Protein AF-A0A8H3XQ88-F1 (afdb_monomer_lite)

Organism: NCBI:txid91492

Secondary structure (DSSP, 8-state):
---BPP-S-TTS-HHHHHHHHHHHHHHHB-SSPPPTT----SB-HHHHHHHHHHHHHHBPP-TT-SPPHHHHHHHHHHHHHHHHHHHHHHTT-TTHHHHHHHHS-HHHHHHHHHHHTT---HHHHHHHHHHHHTT-HHHHHHHHHHHHHHHHHHHHHHHS-HHHHHHHHHHHTTSSS--HHHHHHHHHHHHHTTSS-HHHHHHHHHHS-SHHHHHHHHHHTTTS-HHHHHTTTT---HHHHHHHHTTSHHHHHHHHHHHH-

Radius of gyration: 22.95 Å; chains: 1; bounding box: 56×29×70 Å

Sequence (261 aa):
MGNWKITTPESIPKDEVLKNITESLRRQVSSGVPRSGVPVDIVSYELQHRLKEAIRTGYEPNENGQPSEDDINAVYDLVSKYLAAYQWIQSQQENVHQWIGNNFPEDESRDVSGILSQRGPIDEAIATLLKNKRQTRTADFHRQQESEARQVFASLLNTTSEDNIKIFGNALSKMSYKARNNALQVLQNLQDKGTFDASLVLGFRKVLKSDYEVGLFDRYFGKVDITTFAAGAGKAKLDTKILEALADANNVRDLLYRSLH

Structure (mmCIF, N/CA/C/O backbone):
data_AF-A0A8H3XQ88-F1
#
_entry.id   AF-A0A8H3XQ88-F1
#
loop_
_atom_site.group_PDB
_atom_site.id
_atom_site.type_symbol
_atom_site.label_atom_id
_atom_site.label_alt_id
_atom_site.label_comp_id
_atom_site.label_asym_id
_atom_site.label_entity_id
_atom_site.label_seq_id
_atom_site.pdbx_PDB_ins_code
_atom_site.Cartn_x
_atom_site.Cartn_y
_atom_site.Cartn_z
_atom_site.occupancy
_atom_site.B_iso_or_equiv
_atom_site.auth_seq_id
_atom_site.auth_comp_id
_atom_site.auth_asym_id
_atom_site.auth_atom_id
_atom_site.pdbx_PDB_model_num
ATOM 1 N N . MET A 1 1 ? -10.062 -5.866 -14.177 1.00 46.00 1 MET A N 1
ATOM 2 C CA . MET A 1 1 ? -8.634 -5.543 -14.388 1.00 46.00 1 MET A CA 1
ATOM 3 C C . MET A 1 1 ? -8.517 -4.027 -14.354 1.00 46.00 1 MET A C 1
ATOM 5 O O . MET A 1 1 ? -9.463 -3.383 -14.788 1.00 46.00 1 MET A O 1
ATOM 9 N N . GLY A 1 2 ? -7.480 -3.463 -13.728 1.00 53.91 2 GLY A N 1
ATOM 10 C CA . GLY A 1 2 ? -7.278 -2.008 -13.711 1.00 53.91 2 GLY A CA 1
ATOM 11 C C . GLY A 1 2 ? -7.071 -1.480 -15.132 1.00 53.91 2 GLY A C 1
ATOM 12 O O . GLY A 1 2 ? -6.442 -2.158 -15.940 1.00 53.91 2 GLY A O 1
ATOM 13 N N . ASN A 1 3 ? -7.625 -0.311 -15.440 1.00 76.69 3 ASN A N 1
ATOM 14 C CA . ASN A 1 3 ? -7.511 0.289 -16.764 1.00 76.69 3 ASN A CA 1
ATOM 15 C C . ASN A 1 3 ? -6.218 1.117 -16.798 1.00 76.69 3 ASN A C 1
ATOM 17 O O . ASN A 1 3 ? -6.173 2.223 -16.265 1.00 76.69 3 ASN A O 1
ATOM 21 N N . TRP A 1 4 ? -5.140 0.544 -17.338 1.00 85.44 4 TRP A N 1
ATOM 22 C CA . TRP A 1 4 ? -3.927 1.295 -17.665 1.00 85.44 4 TRP A CA 1
ATOM 23 C C . TRP A 1 4 ? -4.047 1.809 -19.093 1.00 85.44 4 TRP A C 1
ATOM 25 O O . TRP A 1 4 ? -4.287 1.030 -20.016 1.00 85.44 4 TRP A O 1
ATOM 35 N N . LYS A 1 5 ? -3.873 3.111 -19.284 1.00 84.31 5 LYS A N 1
ATOM 36 C CA . LYS A 1 5 ? -3.843 3.709 -20.611 1.00 84.31 5 LYS A CA 1
ATOM 37 C C . LYS A 1 5 ? -2.475 3.451 -21.224 1.00 84.31 5 LYS A C 1
ATOM 39 O O . LYS A 1 5 ? -1.489 3.935 -20.688 1.00 84.31 5 LYS A O 1
ATOM 44 N N . ILE A 1 6 ? -2.397 2.755 -22.352 1.00 81.06 6 ILE A N 1
ATOM 45 C CA . ILE A 1 6 ? -1.143 2.611 -23.109 1.00 81.06 6 ILE A CA 1
ATOM 46 C C . ILE A 1 6 ? -1.035 3.770 -24.110 1.00 81.06 6 ILE A C 1
ATOM 48 O O . ILE A 1 6 ? -2.007 4.104 -24.785 1.00 81.06 6 ILE A O 1
ATOM 52 N N . THR A 1 7 ? 0.134 4.406 -24.195 1.00 78.56 7 THR A N 1
ATOM 53 C CA . THR A 1 7 ? 0.423 5.508 -25.136 1.00 78.56 7 THR A CA 1
ATOM 54 C C . THR A 1 7 ? 1.707 5.325 -25.933 1.00 78.56 7 THR A C 1
ATOM 56 O O . THR A 1 7 ? 1.953 6.104 -26.853 1.00 78.56 7 THR A O 1
ATOM 59 N N . THR A 1 8 ? 2.523 4.318 -25.619 1.00 76.81 8 THR A N 1
ATOM 60 C CA . THR A 1 8 ? 3.667 3.934 -26.447 1.00 76.81 8 THR A CA 1
ATOM 61 C C . THR A 1 8 ? 3.199 3.659 -27.881 1.00 76.81 8 THR A C 1
ATOM 63 O O . THR A 1 8 ? 2.363 2.776 -28.082 1.00 76.81 8 THR A O 1
ATOM 66 N N . PRO A 1 9 ? 3.698 4.403 -28.890 1.00 70.88 9 PRO A N 1
ATOM 67 C CA . PRO A 1 9 ? 3.254 4.218 -30.264 1.00 70.88 9 PRO A CA 1
ATOM 68 C C . PRO A 1 9 ? 3.595 2.809 -30.752 1.00 70.88 9 PRO A C 1
ATOM 70 O O . PRO A 1 9 ? 4.761 2.415 -30.731 1.00 70.88 9 PRO A O 1
ATOM 73 N N . GLU A 1 10 ? 2.600 2.076 -31.258 1.00 70.88 10 GLU A N 1
ATOM 74 C CA . GLU A 1 10 ? 2.792 0.728 -31.826 1.00 70.88 10 GLU A CA 1
ATOM 75 C C . GLU A 1 10 ? 3.776 0.715 -33.009 1.00 70.88 10 GLU A C 1
ATOM 77 O O . GLU A 1 10 ? 4.324 -0.326 -33.362 1.00 70.88 10 GLU A O 1
ATOM 82 N N . SER A 1 11 ? 4.030 1.880 -33.614 1.00 74.69 11 SER A N 1
ATOM 83 C CA . SER A 1 11 ? 4.961 2.053 -34.726 1.00 74.69 11 SER A CA 1
ATOM 84 C C . SER A 1 11 ? 6.440 2.011 -34.332 1.00 74.69 11 SER A C 1
ATOM 86 O O . SER A 1 11 ? 7.278 1.928 -35.227 1.00 74.69 11 SER A O 1
ATOM 88 N N . ILE A 1 12 ? 6.789 2.109 -33.041 1.00 79.38 12 ILE A N 1
ATOM 89 C CA . ILE A 1 12 ? 8.188 2.026 -32.593 1.00 79.38 12 ILE A CA 1
ATOM 90 C C . ILE A 1 12 ? 8.508 0.566 -32.234 1.00 79.38 12 ILE A C 1
ATOM 92 O O . ILE A 1 12 ? 7.830 -0.006 -31.376 1.00 79.38 12 ILE A O 1
ATOM 96 N N . PRO A 1 13 ? 9.544 -0.053 -32.834 1.00 86.94 13 PRO A N 1
ATOM 97 C CA . PRO A 1 13 ? 9.941 -1.415 -32.497 1.00 86.94 13 PRO A CA 1
ATOM 98 C C . PRO A 1 13 ? 10.224 -1.577 -30.998 1.00 86.94 13 PRO A C 1
ATOM 100 O O . PRO A 1 13 ? 10.945 -0.776 -30.401 1.00 86.94 13 PRO A O 1
ATOM 103 N N . LYS A 1 14 ? 9.704 -2.655 -30.392 1.00 87.25 14 LYS A N 1
ATOM 104 C CA . LYS A 1 14 ? 9.883 -2.965 -28.959 1.00 87.25 14 LYS A CA 1
ATOM 105 C C . LYS A 1 14 ? 11.349 -2.865 -28.523 1.00 87.25 14 LYS A C 1
ATOM 107 O O . LYS A 1 14 ? 11.636 -2.243 -27.505 1.00 87.25 14 LYS A O 1
ATOM 112 N N . ASP A 1 15 ? 12.263 -3.444 -29.295 1.00 88.56 15 ASP A N 1
ATOM 113 C CA . ASP A 1 15 ? 13.686 -3.491 -28.944 1.00 88.56 15 ASP A CA 1
ATOM 114 C C . ASP A 1 15 ? 14.328 -2.098 -28.920 1.00 88.56 15 ASP A C 1
ATOM 116 O O . ASP A 1 15 ? 15.175 -1.814 -28.072 1.00 88.56 15 ASP A O 1
ATOM 120 N N . GLU A 1 16 ? 13.886 -1.200 -29.804 1.00 87.88 16 GLU A N 1
ATOM 121 C CA . GLU A 1 16 ? 14.340 0.190 -29.832 1.00 87.88 16 GLU A CA 1
ATOM 122 C C . GLU A 1 16 ? 13.840 0.956 -28.601 1.00 87.88 16 GLU A C 1
ATOM 124 O O . GLU A 1 16 ? 14.624 1.628 -27.926 1.00 87.88 16 GLU A O 1
ATOM 129 N N . VAL A 1 17 ? 12.562 0.781 -28.242 1.00 88.12 17 VAL A N 1
ATOM 130 C CA . VAL A 1 17 ? 11.980 1.358 -27.018 1.00 88.12 17 VAL A CA 1
ATOM 131 C C . VAL A 1 17 ? 12.745 0.887 -25.780 1.00 88.12 17 VAL A C 1
ATOM 133 O O . VAL A 1 17 ? 13.137 1.700 -24.944 1.00 88.12 17 VAL A O 1
ATOM 136 N N . LEU A 1 18 ? 13.001 -0.418 -25.664 1.00 89.81 18 LEU A N 1
ATOM 137 C CA . LEU A 1 18 ? 13.686 -0.997 -24.507 1.00 89.81 18 LEU A CA 1
ATOM 138 C C . LEU A 1 18 ? 15.145 -0.562 -24.397 1.00 89.81 18 LEU A C 1
ATOM 140 O O . LEU A 1 18 ? 15.634 -0.322 -23.288 1.00 89.81 18 LEU A O 1
ATOM 144 N N . LYS A 1 19 ? 15.836 -0.423 -25.531 1.00 88.69 19 LYS A N 1
ATOM 145 C CA . LYS A 1 19 ? 17.196 0.112 -25.561 1.00 88.69 19 LYS A CA 1
ATOM 146 C C . LYS A 1 19 ? 17.227 1.550 -25.040 1.00 88.69 19 LYS A C 1
ATOM 148 O O . LYS A 1 19 ? 18.007 1.841 -24.134 1.00 88.69 19 LYS A O 1
ATOM 153 N N . ASN A 1 20 ? 16.334 2.407 -25.535 1.00 88.19 20 ASN A N 1
ATOM 154 C CA . ASN A 1 20 ? 16.243 3.807 -25.115 1.00 88.19 20 ASN A CA 1
ATOM 155 C C . ASN A 1 20 ? 15.905 3.939 -23.622 1.00 88.19 20 ASN A C 1
ATOM 157 O O . ASN A 1 20 ? 16.568 4.689 -22.904 1.00 88.19 20 ASN A O 1
ATOM 161 N N . ILE A 1 21 ? 14.946 3.144 -23.129 1.00 89.94 21 ILE A N 1
ATOM 162 C CA . ILE A 1 21 ? 14.607 3.063 -21.700 1.00 89.94 21 ILE A CA 1
ATOM 163 C C . ILE A 1 21 ? 15.841 2.681 -20.876 1.00 89.94 21 ILE A C 1
ATOM 165 O O . ILE A 1 21 ? 16.157 3.350 -19.896 1.00 89.94 21 ILE A O 1
ATOM 169 N N . THR A 1 22 ? 16.564 1.632 -21.273 1.00 87.12 22 THR A N 1
ATOM 170 C CA . THR A 1 22 ? 17.728 1.133 -20.521 1.00 87.12 22 THR A CA 1
ATOM 171 C C . THR A 1 22 ? 18.855 2.168 -20.463 1.00 87.12 22 THR A C 1
ATOM 173 O O . THR A 1 22 ? 19.478 2.367 -19.418 1.00 87.12 22 THR A O 1
ATOM 176 N N . GLU A 1 23 ? 19.121 2.858 -21.573 1.00 87.88 23 GLU A N 1
ATOM 177 C CA . GLU A 1 23 ? 20.142 3.906 -21.645 1.00 87.88 23 GLU A CA 1
ATOM 178 C C . GLU A 1 23 ? 19.764 5.153 -20.834 1.00 87.88 23 GLU A C 1
ATOM 180 O O . GLU A 1 23 ? 20.606 5.723 -20.134 1.00 87.88 23 GLU A O 1
ATOM 185 N N . SER A 1 24 ? 18.500 5.577 -20.890 1.00 87.50 24 SER A N 1
ATOM 186 C CA . SER A 1 24 ? 17.997 6.694 -20.087 1.00 87.50 24 SER A CA 1
ATOM 187 C C . SER A 1 24 ? 17.971 6.357 -18.600 1.00 87.50 24 SER A C 1
ATOM 189 O O . SER A 1 24 ? 18.448 7.158 -17.800 1.00 87.50 24 SER A O 1
ATOM 191 N N . LEU A 1 25 ? 17.531 5.155 -18.222 1.00 87.25 25 LEU A N 1
ATOM 192 C CA . LEU A 1 25 ? 17.514 4.722 -16.827 1.00 87.25 25 LEU A CA 1
ATOM 193 C C . LEU A 1 25 ? 18.918 4.721 -16.215 1.00 87.25 25 LEU A C 1
ATOM 195 O O . LEU A 1 25 ? 19.102 5.241 -15.117 1.00 87.25 25 LEU A O 1
ATOM 199 N N . ARG A 1 26 ? 19.928 4.228 -16.944 1.00 86.00 26 ARG A N 1
ATOM 200 C CA . ARG A 1 26 ? 21.329 4.243 -16.489 1.00 86.00 26 ARG A CA 1
ATOM 201 C C . ARG A 1 26 ? 21.821 5.646 -16.117 1.00 86.00 26 ARG A C 1
ATOM 203 O O . ARG A 1 26 ? 22.655 5.771 -15.229 1.00 86.00 26 ARG A O 1
ATOM 210 N N . ARG A 1 27 ? 21.336 6.690 -16.797 1.00 85.81 27 ARG A N 1
ATOM 211 C CA . ARG A 1 27 ? 21.702 8.091 -16.517 1.00 85.81 27 ARG A CA 1
ATOM 212 C C . ARG A 1 27 ? 20.958 8.676 -15.316 1.00 85.81 27 ARG A C 1
ATOM 214 O O . ARG A 1 27 ? 21.432 9.642 -14.732 1.00 85.81 27 ARG A O 1
ATOM 221 N N . GLN A 1 28 ? 19.796 8.118 -14.993 1.00 84.50 28 GLN A N 1
ATOM 222 C CA . GLN A 1 28 ? 18.854 8.671 -14.022 1.00 84.50 28 GLN A CA 1
ATOM 223 C C . GLN A 1 28 ? 18.856 7.917 -12.679 1.00 84.50 28 GLN A C 1
ATOM 225 O O . GLN A 1 28 ? 18.356 8.445 -11.689 1.00 84.50 28 GLN A O 1
ATOM 230 N N . VAL A 1 29 ? 19.420 6.707 -12.614 1.00 82.88 29 VAL A N 1
ATOM 231 C CA . VAL A 1 29 ? 19.661 5.957 -11.367 1.00 82.88 29 VAL A CA 1
ATOM 232 C C . VAL A 1 29 ? 21.051 6.291 -10.830 1.00 82.88 29 VAL A C 1
ATOM 234 O O . VAL A 1 29 ? 22.000 6.448 -11.600 1.00 82.88 29 VAL A O 1
ATOM 237 N N . SER A 1 30 ? 21.193 6.378 -9.507 1.00 77.88 30 SER A N 1
ATOM 238 C CA . SER A 1 30 ? 22.489 6.654 -8.888 1.00 77.88 30 SER A CA 1
ATOM 239 C C . SER A 1 30 ? 23.539 5.586 -9.238 1.00 77.88 30 SER A C 1
ATOM 241 O O . SER A 1 30 ? 23.269 4.384 -9.299 1.00 77.88 30 SER A O 1
ATOM 243 N N . SER A 1 31 ? 24.777 6.028 -9.477 1.00 71.62 31 SER A N 1
ATOM 244 C CA . SER A 1 31 ? 25.878 5.179 -9.957 1.00 71.62 31 SER A CA 1
ATOM 245 C C . SER A 1 31 ? 26.457 4.229 -8.904 1.00 71.62 31 SER A C 1
ATOM 247 O O . SER A 1 31 ? 27.343 3.444 -9.233 1.00 71.62 31 SER A O 1
ATOM 249 N N . GLY A 1 32 ? 25.973 4.279 -7.661 1.00 71.38 32 GLY A N 1
ATOM 250 C CA . GLY A 1 32 ? 26.430 3.432 -6.565 1.00 71.38 32 GLY A CA 1
ATOM 251 C C . GLY A 1 32 ? 25.286 3.013 -5.650 1.00 71.38 32 GLY A C 1
ATOM 252 O O . GLY A 1 32 ? 24.319 3.750 -5.460 1.00 71.38 32 GLY A O 1
ATOM 253 N N . VAL A 1 33 ? 25.420 1.823 -5.066 1.00 73.00 33 VAL A N 1
ATOM 254 C CA . VAL A 1 33 ? 24.459 1.283 -4.100 1.00 73.00 33 VAL A CA 1
ATOM 255 C C . VAL A 1 33 ? 24.586 2.059 -2.777 1.00 73.00 33 VAL A C 1
ATOM 257 O O . VAL A 1 33 ? 25.692 2.136 -2.228 1.00 73.00 33 VAL A O 1
ATOM 260 N N . PRO A 1 34 ? 23.497 2.639 -2.233 1.00 72.19 34 PRO A N 1
ATOM 261 C CA . PRO A 1 34 ? 23.532 3.356 -0.964 1.00 72.19 34 PRO A CA 1
ATOM 262 C C . PRO A 1 34 ? 24.043 2.472 0.176 1.00 72.19 34 PRO A C 1
ATOM 264 O O . PRO A 1 34 ? 23.629 1.320 0.327 1.00 72.19 34 PRO A O 1
ATOM 267 N N . ARG A 1 35 ? 24.916 3.029 1.023 1.00 63.31 35 ARG A N 1
ATOM 268 C CA . ARG A 1 35 ? 25.322 2.368 2.270 1.00 63.31 35 ARG A CA 1
ATOM 269 C C . ARG A 1 35 ? 24.134 2.328 3.233 1.00 63.31 35 ARG A C 1
ATOM 271 O O . ARG A 1 35 ? 23.378 3.293 3.334 1.00 63.31 35 ARG A O 1
ATOM 278 N N . SER A 1 36 ? 23.991 1.213 3.948 1.00 57.81 36 SER A N 1
ATOM 279 C CA . SER A 1 36 ? 22.907 0.997 4.913 1.00 57.81 36 SER A CA 1
ATOM 280 C C . SER A 1 36 ? 22.768 2.177 5.883 1.00 57.81 36 SER A C 1
ATOM 282 O O . SER A 1 36 ? 23.748 2.575 6.510 1.00 57.81 36 SER A O 1
ATOM 284 N N . GLY A 1 37 ? 21.552 2.716 6.014 1.00 48.84 37 GLY A N 1
ATOM 285 C CA . GLY A 1 37 ? 21.222 3.780 6.969 1.00 48.84 37 GLY A CA 1
ATOM 286 C C . GLY A 1 37 ? 21.383 5.220 6.466 1.00 48.84 37 GLY A C 1
ATOM 287 O O . GLY A 1 37 ? 21.092 6.138 7.228 1.00 48.84 37 GLY A O 1
ATOM 288 N N . VAL A 1 38 ? 21.800 5.443 5.212 1.00 43.50 38 VAL A N 1
ATOM 289 C CA . VAL A 1 38 ? 21.829 6.785 4.604 1.00 43.50 38 VAL A CA 1
ATOM 290 C C . VAL A 1 38 ? 20.677 6.913 3.603 1.00 43.50 38 VAL A C 1
ATOM 292 O O . VAL A 1 38 ? 20.666 6.169 2.619 1.00 43.50 38 VAL A O 1
ATOM 295 N N . PRO A 1 39 ? 19.714 7.832 3.808 1.00 46.94 39 PRO A N 1
ATOM 296 C CA . PRO A 1 39 ? 18.727 8.160 2.789 1.00 46.94 39 PRO A CA 1
ATOM 297 C C . PRO A 1 39 ? 19.464 8.752 1.588 1.00 46.94 39 PRO A C 1
ATOM 299 O O . PRO A 1 39 ? 20.052 9.828 1.676 1.00 46.94 39 PRO A O 1
ATOM 302 N N . VAL A 1 40 ? 19.481 8.022 0.481 1.00 58.88 40 VAL A N 1
ATOM 303 C CA . VAL A 1 40 ? 19.986 8.507 -0.801 1.00 58.88 40 VAL A CA 1
ATOM 304 C C . VAL A 1 40 ? 18.834 8.399 -1.777 1.00 58.88 40 VAL A C 1
ATOM 306 O O . VAL A 1 40 ? 18.180 7.357 -1.837 1.00 58.88 40 VAL A O 1
ATOM 309 N N . ASP A 1 41 ? 18.600 9.461 -2.541 1.00 66.31 41 ASP A N 1
ATOM 310 C CA . ASP A 1 41 ? 17.688 9.415 -3.673 1.00 66.31 41 ASP A CA 1
ATOM 311 C C . ASP A 1 41 ? 18.199 8.375 -4.675 1.00 66.31 41 ASP A C 1
ATOM 313 O O . ASP A 1 41 ? 19.225 8.540 -5.336 1.00 66.31 41 ASP A O 1
ATOM 317 N N . ILE A 1 42 ? 17.498 7.245 -4.718 1.00 77.56 42 ILE A N 1
ATOM 318 C CA . ILE A 1 42 ? 17.846 6.072 -5.522 1.00 77.56 42 ILE A CA 1
ATOM 319 C C . ILE A 1 42 ? 17.772 6.404 -7.027 1.00 77.56 42 ILE A C 1
ATOM 321 O O . ILE A 1 42 ? 18.544 5.894 -7.843 1.00 77.56 42 ILE A O 1
ATOM 325 N N . VAL A 1 43 ? 16.849 7.297 -7.376 1.00 82.31 43 VAL A N 1
ATOM 326 C CA . VAL A 1 43 ? 16.627 7.847 -8.713 1.00 82.31 43 VAL A CA 1
ATOM 327 C C . VAL A 1 43 ? 16.670 9.376 -8.648 1.00 82.31 43 VAL A C 1
ATOM 329 O O . VAL A 1 43 ? 16.315 9.964 -7.623 1.00 82.31 43 VAL A O 1
ATOM 332 N N . SER A 1 44 ? 17.090 10.022 -9.736 1.00 84.50 44 SER A N 1
ATOM 333 C CA . SER A 1 44 ? 17.170 11.482 -9.845 1.00 84.50 44 SER A CA 1
ATOM 334 C C . SER A 1 44 ? 15.825 12.145 -9.546 1.00 84.50 44 SER A C 1
ATOM 336 O O . SER A 1 44 ? 14.777 11.604 -9.892 1.00 84.50 44 SER A O 1
ATOM 338 N N . TYR A 1 45 ? 15.843 13.351 -8.972 1.00 84.75 45 TYR A N 1
ATOM 339 C CA . TYR A 1 45 ? 14.626 14.125 -8.693 1.00 84.75 45 TYR A CA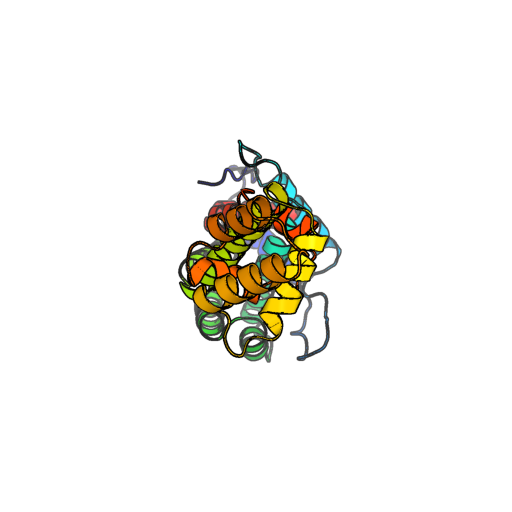 1
ATOM 340 C C . TYR A 1 45 ? 13.711 14.269 -9.923 1.00 84.75 45 TYR A C 1
ATOM 342 O O . TYR A 1 45 ? 12.488 14.185 -9.820 1.00 84.75 45 TYR A O 1
ATOM 350 N N . GLU A 1 46 ? 14.306 14.427 -11.106 1.00 86.56 46 GLU A N 1
ATOM 351 C CA . GLU A 1 46 ? 13.569 14.505 -12.364 1.00 86.56 46 GLU A CA 1
ATOM 352 C C . GLU A 1 46 ? 12.834 13.194 -12.682 1.00 86.56 46 GLU A C 1
ATOM 354 O O . GLU A 1 46 ? 11.641 13.221 -12.990 1.00 86.56 46 GLU A O 1
ATOM 359 N N . LEU A 1 47 ? 13.504 12.043 -12.545 1.00 87.75 47 LEU A N 1
ATOM 360 C CA . LEU A 1 47 ? 12.867 10.739 -12.726 1.00 87.75 47 LEU A CA 1
ATOM 361 C C . LEU A 1 47 ? 11.805 10.480 -11.650 1.00 87.75 47 LEU A C 1
ATOM 363 O O . LEU A 1 47 ? 10.758 9.923 -11.968 1.00 87.75 47 LEU A O 1
ATOM 367 N N . GLN A 1 48 ? 12.012 10.930 -10.407 1.00 88.75 48 GLN A N 1
ATOM 368 C CA . GLN A 1 48 ? 10.987 10.837 -9.359 1.00 88.75 48 GLN A CA 1
ATOM 369 C C . GLN A 1 48 ? 9.694 11.531 -9.782 1.00 88.75 48 GLN A C 1
ATOM 371 O O . GLN A 1 48 ? 8.621 10.928 -9.738 1.00 88.75 48 GLN A O 1
ATOM 376 N N . HIS A 1 49 ? 9.802 12.787 -10.218 1.00 90.44 49 HIS A N 1
ATOM 377 C CA . HIS A 1 49 ? 8.653 13.573 -10.648 1.00 90.44 49 HIS A CA 1
ATOM 378 C C . HIS A 1 49 ? 7.967 12.930 -11.858 1.00 90.44 49 HIS A C 1
ATOM 380 O O . HIS A 1 49 ? 6.766 12.672 -11.826 1.00 90.44 49 HIS A O 1
ATOM 386 N N . ARG A 1 50 ? 8.729 12.606 -12.910 1.00 93.12 50 ARG A N 1
ATOM 387 C CA . ARG A 1 50 ? 8.180 12.018 -14.140 1.00 93.12 50 ARG A CA 1
ATOM 388 C C . ARG A 1 50 ? 7.535 10.653 -13.904 1.00 93.12 50 ARG A C 1
ATOM 390 O O . ARG A 1 50 ? 6.488 10.376 -14.480 1.00 93.12 50 ARG A O 1
ATOM 397 N N . LEU A 1 51 ? 8.109 9.813 -13.040 1.00 93.12 51 LEU A N 1
ATOM 398 C CA . LEU A 1 51 ? 7.537 8.507 -12.709 1.00 93.12 51 LEU A CA 1
ATOM 399 C C . LEU A 1 51 ? 6.207 8.653 -11.959 1.00 93.12 51 LEU A C 1
ATOM 401 O O . LEU A 1 51 ? 5.244 7.968 -12.296 1.00 93.12 51 LEU A O 1
ATOM 405 N N . LYS A 1 52 ? 6.116 9.583 -10.999 1.00 92.44 52 LYS A N 1
ATOM 406 C CA . LYS A 1 52 ? 4.855 9.885 -10.300 1.00 92.44 52 LYS A CA 1
ATOM 407 C C . LYS A 1 52 ? 3.793 10.448 -11.244 1.00 92.44 52 LYS A C 1
ATOM 409 O O . LYS A 1 52 ? 2.652 9.996 -11.192 1.00 92.44 52 LYS A O 1
ATOM 414 N N . GLU A 1 53 ? 4.158 11.363 -12.142 1.00 92.50 53 GLU A N 1
ATOM 415 C CA . GLU A 1 53 ? 3.233 11.868 -13.168 1.00 92.50 53 GLU A CA 1
ATOM 416 C C . GLU A 1 53 ? 2.766 10.764 -14.120 1.00 92.50 53 GLU A C 1
ATOM 418 O O . GLU A 1 53 ? 1.582 10.682 -14.454 1.00 92.50 53 GLU A O 1
ATOM 423 N N . ALA A 1 54 ? 3.667 9.874 -14.538 1.00 93.12 54 ALA A N 1
ATOM 424 C CA . ALA A 1 54 ? 3.324 8.751 -15.400 1.00 93.12 54 ALA A CA 1
ATOM 425 C C . ALA A 1 54 ? 2.378 7.761 -14.696 1.00 93.12 54 ALA A C 1
ATOM 427 O O . ALA A 1 54 ? 1.437 7.281 -15.320 1.00 93.12 54 ALA A O 1
ATOM 428 N N . ILE A 1 55 ? 2.548 7.518 -13.391 1.00 91.50 55 ILE A N 1
ATOM 429 C CA . ILE A 1 55 ? 1.590 6.747 -12.579 1.00 91.50 55 ILE A CA 1
ATOM 430 C C . ILE A 1 55 ? 0.237 7.470 -12.504 1.00 91.50 55 ILE A C 1
ATOM 432 O O . ILE A 1 55 ? -0.803 6.860 -12.758 1.00 91.50 55 ILE A O 1
ATOM 436 N N . ARG A 1 56 ? 0.245 8.775 -12.201 1.00 90.31 56 ARG A N 1
ATOM 437 C CA . ARG A 1 56 ? -0.968 9.592 -12.042 1.00 90.31 56 ARG A CA 1
ATOM 438 C C . ARG A 1 56 ? -1.805 9.664 -13.319 1.00 90.31 56 ARG A C 1
ATOM 440 O O . ARG A 1 56 ? -3.030 9.657 -13.240 1.00 90.31 56 ARG A O 1
ATOM 447 N N . THR A 1 57 ? -1.149 9.765 -14.474 1.00 89.19 57 THR A N 1
ATOM 448 C CA . THR A 1 57 ? -1.793 9.946 -15.788 1.00 89.19 57 THR A CA 1
ATOM 449 C C . THR A 1 57 ? -1.954 8.650 -16.586 1.00 89.19 57 THR A C 1
ATOM 451 O O . THR A 1 57 ? -2.733 8.614 -17.540 1.00 89.19 57 THR A O 1
ATOM 454 N N . GLY A 1 58 ? -1.213 7.596 -16.232 1.00 86.94 58 GLY A N 1
ATOM 455 C CA . GLY A 1 58 ? -1.317 6.267 -16.834 1.00 86.94 58 GLY A CA 1
ATOM 456 C C . GLY A 1 58 ? -2.508 5.470 -16.308 1.00 86.94 58 GLY A C 1
ATOM 457 O O . GLY A 1 58 ? -3.102 4.697 -17.056 1.00 86.94 58 GLY A O 1
ATOM 458 N N . TYR A 1 59 ? -2.906 5.689 -15.052 1.00 84.19 59 TYR A N 1
ATOM 459 C CA . TYR A 1 59 ? -4.106 5.072 -14.494 1.00 84.19 59 TYR A CA 1
ATOM 460 C C . TYR A 1 59 ? -5.379 5.767 -14.988 1.00 84.19 59 TYR A C 1
ATOM 462 O O . TYR A 1 59 ? -5.549 6.969 -14.785 1.00 84.19 59 TYR A O 1
ATOM 470 N N . GLU A 1 60 ? -6.300 5.013 -15.591 1.00 80.94 60 GLU A N 1
ATOM 471 C CA . GLU A 1 60 ? -7.605 5.534 -15.993 1.00 80.94 60 GLU A CA 1
ATOM 472 C C . GLU A 1 60 ? -8.602 5.458 -14.827 1.00 80.94 60 GLU A C 1
ATOM 474 O O . GLU A 1 60 ? -8.935 4.357 -14.363 1.00 80.94 60 GLU A O 1
ATOM 479 N N . PRO A 1 61 ? -9.129 6.607 -14.365 1.00 67.19 61 PRO A N 1
ATOM 480 C CA . PRO A 1 61 ? -10.165 6.627 -13.347 1.00 67.19 61 PRO A CA 1
ATOM 481 C C . PRO A 1 61 ? -11.425 5.933 -13.870 1.00 67.19 61 PRO A C 1
ATOM 483 O O . PRO A 1 61 ? -11.973 6.300 -14.908 1.00 67.19 61 PRO A O 1
ATOM 486 N N . ASN A 1 62 ? -11.910 4.943 -13.131 1.00 67.75 62 ASN A N 1
ATOM 487 C CA . ASN A 1 62 ? -13.246 4.371 -13.305 1.00 67.75 62 ASN A CA 1
ATOM 488 C C . ASN A 1 62 ? -14.085 4.685 -12.053 1.00 67.75 62 ASN A C 1
ATOM 490 O O . ASN A 1 62 ? -13.813 5.668 -11.366 1.00 67.75 62 ASN A O 1
ATOM 494 N N . GLU A 1 63 ? -15.072 3.854 -11.706 1.00 59.94 63 GLU A N 1
ATOM 495 C CA . GLU A 1 63 ? -15.886 4.008 -10.482 1.00 59.94 63 GLU A CA 1
ATOM 496 C C . GLU A 1 63 ? -15.058 4.157 -9.189 1.00 59.94 63 GLU A C 1
ATOM 498 O O . GLU A 1 63 ? -15.561 4.629 -8.175 1.00 59.94 63 GLU A O 1
ATOM 503 N N . ASN A 1 64 ? -13.779 3.772 -9.218 1.00 62.41 64 ASN A N 1
ATOM 504 C CA . ASN A 1 64 ? -12.873 3.846 -8.078 1.00 62.41 64 ASN A CA 1
ATOM 505 C C . ASN A 1 64 ? -12.179 5.213 -7.903 1.00 62.41 64 ASN A C 1
ATOM 507 O O . ASN A 1 64 ? -11.513 5.402 -6.889 1.00 62.41 64 ASN A O 1
ATOM 511 N N . GLY A 1 65 ? -12.343 6.154 -8.841 1.00 72.00 65 GLY A N 1
ATOM 512 C CA . GLY A 1 65 ? -11.769 7.502 -8.769 1.00 72.00 65 GLY A CA 1
ATOM 513 C C . GLY A 1 65 ? -10.292 7.605 -9.179 1.00 72.00 65 GLY A C 1
ATOM 514 O O . GLY A 1 65 ? -9.684 6.645 -9.651 1.00 72.00 65 GLY A O 1
ATOM 515 N N . GLN A 1 66 ? -9.735 8.812 -9.037 1.00 79.56 66 GLN A N 1
ATOM 516 C CA . GLN A 1 66 ? -8.320 9.124 -9.287 1.00 79.56 66 GLN A CA 1
ATOM 517 C C . GLN A 1 66 ? -7.461 8.632 -8.103 1.00 79.56 66 GLN A C 1
ATOM 519 O O . GLN A 1 66 ? -7.894 8.802 -6.958 1.00 79.56 66 GLN A O 1
ATOM 524 N N . PRO A 1 67 ? -6.256 8.070 -8.328 1.00 79.12 67 PRO A N 1
ATOM 525 C CA . PRO A 1 67 ? -5.342 7.730 -7.240 1.00 79.12 67 PRO A CA 1
ATOM 526 C C . PRO A 1 67 ? -4.975 8.963 -6.417 1.00 79.12 67 PRO A C 1
ATOM 528 O O . PRO A 1 67 ? -4.750 10.046 -6.961 1.00 79.12 67 PRO A O 1
ATOM 531 N N . SER A 1 68 ? -4.925 8.789 -5.098 1.00 80.62 68 SER A N 1
ATOM 532 C CA . SER A 1 68 ? -4.426 9.812 -4.181 1.00 80.62 68 SER A CA 1
ATOM 533 C C . SER A 1 68 ? -2.900 9.929 -4.258 1.00 80.62 68 SER A C 1
ATOM 535 O O . SER A 1 68 ? -2.226 9.055 -4.804 1.00 80.62 68 SER A O 1
ATOM 537 N N . GLU A 1 69 ? -2.329 10.984 -3.669 1.00 80.62 69 GLU A N 1
ATOM 538 C CA . GLU A 1 69 ? -0.867 11.105 -3.557 1.00 80.62 69 GLU A CA 1
ATOM 539 C C . GLU A 1 69 ? -0.241 9.932 -2.800 1.00 80.62 69 GLU A C 1
ATOM 541 O O . GLU A 1 69 ? 0.838 9.475 -3.169 1.00 80.62 69 GLU A O 1
ATOM 546 N N . ASP A 1 70 ? -0.924 9.400 -1.788 1.00 73.44 70 ASP A N 1
ATOM 547 C CA . ASP A 1 70 ? -0.444 8.239 -1.040 1.00 73.44 70 ASP A CA 1
ATOM 548 C C . ASP A 1 70 ? -0.411 6.983 -1.920 1.00 73.44 70 ASP A C 1
ATOM 550 O O . ASP A 1 70 ? 0.574 6.242 -1.888 1.00 73.44 70 ASP A O 1
ATOM 554 N N . ASP A 1 71 ? -1.431 6.780 -2.765 1.00 79.75 71 ASP A N 1
ATOM 555 C CA . ASP A 1 71 ? -1.455 5.671 -3.727 1.00 79.75 71 ASP A CA 1
ATOM 556 C C . ASP A 1 71 ? -0.294 5.785 -4.725 1.00 79.75 71 ASP A C 1
ATOM 558 O O . ASP A 1 71 ? 0.422 4.817 -4.985 1.00 79.75 71 ASP A O 1
ATOM 562 N N . ILE A 1 72 ? -0.080 6.990 -5.264 1.00 85.56 72 ILE A N 1
ATOM 563 C CA . ILE A 1 72 ? 0.995 7.275 -6.220 1.00 85.56 72 ILE A CA 1
ATOM 564 C C . ILE A 1 72 ? 2.358 7.042 -5.569 1.00 85.56 72 ILE A C 1
ATOM 566 O O . ILE A 1 72 ? 3.214 6.389 -6.165 1.00 85.56 72 ILE A O 1
ATOM 570 N N . ASN A 1 73 ? 2.561 7.540 -4.347 1.00 80.62 73 ASN A N 1
ATOM 571 C CA . ASN A 1 73 ? 3.811 7.392 -3.609 1.00 80.62 73 ASN A CA 1
ATOM 572 C C . ASN A 1 73 ? 4.116 5.926 -3.281 1.00 80.62 73 ASN A C 1
ATOM 574 O O . ASN A 1 73 ? 5.272 5.522 -3.390 1.00 80.62 73 ASN A O 1
ATOM 578 N N . ALA A 1 74 ? 3.103 5.125 -2.938 1.00 81.62 74 ALA A N 1
ATOM 579 C CA . ALA A 1 74 ? 3.268 3.698 -2.671 1.00 81.62 74 ALA A CA 1
ATOM 580 C C . ALA A 1 74 ? 3.697 2.917 -3.925 1.00 81.62 74 ALA A C 1
ATOM 582 O O . ALA A 1 74 ? 4.638 2.122 -3.872 1.00 81.62 74 ALA A O 1
ATOM 583 N N . VAL A 1 75 ? 3.052 3.174 -5.070 1.00 88.38 75 VAL A N 1
ATOM 584 C CA . VAL A 1 75 ? 3.434 2.566 -6.358 1.00 88.38 75 VAL A CA 1
ATOM 585 C C . VAL A 1 75 ? 4.844 3.006 -6.756 1.00 88.38 75 VAL A C 1
ATOM 587 O O . VAL A 1 75 ? 5.678 2.176 -7.119 1.00 88.38 75 VAL A O 1
ATOM 590 N N . TYR A 1 76 ? 5.118 4.308 -6.659 1.00 90.12 76 TYR A N 1
ATOM 591 C CA . TYR A 1 76 ? 6.412 4.907 -6.973 1.00 90.12 76 TYR A CA 1
ATOM 592 C C . TYR A 1 76 ? 7.549 4.295 -6.142 1.00 90.12 76 TYR A C 1
ATOM 594 O O . TYR A 1 76 ? 8.580 3.929 -6.707 1.00 90.12 76 TYR A O 1
ATOM 602 N N . ASP A 1 77 ? 7.378 4.162 -4.824 1.00 84.88 77 ASP A N 1
ATOM 603 C CA . ASP A 1 77 ? 8.408 3.621 -3.929 1.00 84.88 77 ASP A CA 1
ATOM 604 C C . ASP A 1 77 ? 8.801 2.196 -4.337 1.00 84.88 77 ASP A C 1
ATOM 606 O O . ASP A 1 77 ? 9.984 1.882 -4.474 1.00 84.88 77 ASP A O 1
ATOM 610 N N . LEU A 1 78 ? 7.816 1.346 -4.632 1.00 87.94 78 LEU A N 1
ATOM 611 C CA . LEU A 1 78 ? 8.085 -0.027 -5.045 1.00 87.94 78 LEU A CA 1
ATOM 612 C C . LEU A 1 78 ? 8.747 -0.102 -6.428 1.00 87.94 78 LEU A C 1
ATOM 614 O O . LEU A 1 78 ? 9.768 -0.774 -6.592 1.00 87.94 78 LEU A O 1
ATOM 618 N N . VAL A 1 79 ? 8.189 0.600 -7.421 1.00 91.56 79 VAL A N 1
ATOM 619 C CA . VAL A 1 79 ? 8.717 0.583 -8.794 1.00 91.56 79 VAL A CA 1
ATOM 620 C C . VAL A 1 79 ? 10.134 1.157 -8.832 1.00 91.56 79 VAL A C 1
ATOM 622 O O . VAL A 1 79 ? 11.017 0.544 -9.427 1.00 91.56 79 VAL A O 1
ATOM 625 N N . SER A 1 80 ? 10.396 2.278 -8.156 1.00 90.69 80 SER A N 1
ATOM 626 C CA . SER A 1 80 ? 11.730 2.895 -8.120 1.00 90.69 80 SER A CA 1
ATOM 627 C C . SER A 1 80 ? 12.786 1.980 -7.489 1.00 90.69 80 SER A C 1
ATOM 629 O O . SER A 1 80 ? 13.886 1.859 -8.034 1.00 90.69 80 SER A O 1
ATOM 631 N N . LYS A 1 81 ? 12.449 1.255 -6.412 1.00 89.94 81 LYS A N 1
ATOM 632 C CA . LYS A 1 81 ? 13.339 0.247 -5.811 1.00 89.94 81 LYS A CA 1
ATOM 633 C C . LYS A 1 81 ? 13.654 -0.893 -6.775 1.00 89.94 81 LYS A C 1
ATOM 635 O O . LYS A 1 81 ? 14.813 -1.296 -6.870 1.00 89.94 81 LYS A O 1
ATOM 640 N N . TYR A 1 82 ? 12.662 -1.400 -7.511 1.00 92.69 82 TYR A N 1
ATOM 641 C CA . TYR A 1 82 ? 12.903 -2.441 -8.512 1.00 92.69 82 TYR A CA 1
ATOM 642 C C . TYR A 1 82 ? 13.740 -1.941 -9.694 1.00 92.69 82 TYR A C 1
ATOM 644 O O . TYR A 1 82 ? 14.642 -2.654 -10.131 1.00 92.69 82 TYR A O 1
ATOM 652 N N . LEU A 1 83 ? 13.509 -0.716 -10.179 1.00 92.12 83 LEU A N 1
ATOM 653 C CA . LEU A 1 83 ? 14.311 -0.123 -11.255 1.00 92.12 83 LEU A CA 1
ATOM 654 C C . LEU A 1 83 ? 15.776 0.049 -10.855 1.00 92.12 83 LEU A C 1
ATOM 656 O O . LEU A 1 83 ? 16.677 -0.238 -11.643 1.00 92.12 83 LEU A O 1
ATOM 660 N N . ALA A 1 84 ? 16.022 0.468 -9.619 1.00 90.00 84 ALA A N 1
ATOM 661 C CA . ALA A 1 84 ? 17.373 0.605 -9.106 1.00 90.00 84 ALA A CA 1
ATOM 662 C C . ALA A 1 84 ? 18.066 -0.737 -8.900 1.00 90.00 84 ALA A C 1
ATOM 664 O O . ALA A 1 84 ? 19.199 -0.912 -9.345 1.00 90.00 84 ALA A O 1
ATOM 665 N N . ALA A 1 85 ? 17.367 -1.708 -8.302 1.00 90.75 85 ALA A N 1
ATOM 666 C CA . ALA A 1 85 ? 17.866 -3.071 -8.170 1.00 90.75 85 ALA A CA 1
ATOM 667 C C . ALA A 1 85 ? 18.227 -3.659 -9.541 1.00 90.75 85 ALA A C 1
ATOM 669 O O . ALA A 1 85 ? 19.309 -4.226 -9.698 1.00 90.75 85 ALA A O 1
ATOM 670 N N . TYR A 1 86 ? 17.359 -3.468 -10.545 1.00 92.31 86 TYR A N 1
ATOM 671 C CA . TYR A 1 86 ? 17.617 -3.883 -11.921 1.00 92.31 86 TYR A CA 1
ATOM 672 C C . TYR A 1 86 ? 18.903 -3.232 -12.436 1.00 92.31 86 TYR A C 1
ATOM 674 O O . TYR A 1 86 ? 19.829 -3.937 -12.836 1.00 92.31 86 TYR A O 1
ATOM 682 N N . GLN A 1 87 ? 19.002 -1.902 -12.365 1.00 90.06 87 GLN A N 1
ATOM 683 C CA . GLN A 1 87 ? 20.153 -1.165 -12.878 1.00 90.06 87 GLN A CA 1
ATOM 684 C C . GLN A 1 87 ? 21.466 -1.576 -12.197 1.00 90.06 87 GLN A C 1
ATOM 686 O O . GLN A 1 87 ? 22.463 -1.801 -12.881 1.00 90.06 87 GLN A O 1
ATOM 691 N N . TRP A 1 88 ? 21.484 -1.709 -10.872 1.00 90.25 88 TRP A N 1
ATOM 692 C CA . TRP A 1 88 ? 22.683 -2.085 -10.122 1.00 90.25 88 TRP A CA 1
ATOM 693 C C . TRP A 1 88 ? 23.110 -3.533 -10.369 1.00 90.25 88 TRP A C 1
ATOM 695 O O . TRP A 1 88 ? 24.309 -3.782 -10.498 1.00 90.25 88 TRP A O 1
ATOM 705 N N . ILE A 1 89 ? 22.166 -4.470 -10.520 1.00 89.44 89 ILE A N 1
ATOM 706 C CA . ILE A 1 89 ? 22.479 -5.853 -10.914 1.00 89.44 89 ILE A CA 1
ATOM 707 C C . ILE A 1 89 ? 23.041 -5.897 -12.339 1.00 89.44 89 ILE A C 1
ATOM 709 O O . ILE A 1 89 ? 24.059 -6.555 -12.571 1.00 89.44 89 ILE A O 1
ATOM 713 N N . GLN A 1 90 ? 22.442 -5.168 -13.290 1.00 87.38 90 GLN A N 1
ATOM 714 C CA . GLN A 1 90 ? 22.961 -5.106 -14.663 1.00 87.38 90 GLN A CA 1
ATOM 715 C C . GLN A 1 90 ? 24.353 -4.463 -14.726 1.00 87.38 90 GLN A C 1
ATOM 717 O O . GLN A 1 90 ? 25.204 -4.892 -15.506 1.00 87.38 90 GLN A O 1
ATOM 722 N N . SER A 1 91 ? 24.605 -3.464 -13.880 1.00 84.44 91 SER A N 1
ATOM 723 C CA . SER A 1 91 ? 25.902 -2.796 -13.750 1.00 84.44 91 SER A CA 1
ATOM 724 C C . SER A 1 91 ? 26.911 -3.544 -12.874 1.00 84.44 91 SER A C 1
ATOM 726 O O . SER A 1 91 ? 28.024 -3.052 -12.727 1.00 84.44 91 SER A O 1
ATOM 728 N N . GLN A 1 92 ? 26.557 -4.710 -12.319 1.00 83.44 92 GLN A N 1
ATOM 729 C CA . GLN A 1 92 ? 27.416 -5.516 -11.437 1.00 83.44 92 GLN A CA 1
ATOM 730 C C . GLN A 1 92 ? 27.958 -4.730 -10.234 1.00 83.44 92 GLN A C 1
ATOM 732 O O . GLN A 1 92 ? 29.104 -4.901 -9.825 1.00 83.44 92 GLN A O 1
ATOM 737 N N . GLN A 1 93 ? 27.134 -3.843 -9.676 1.00 82.38 93 GLN A N 1
ATOM 738 C CA . GLN A 1 93 ? 27.521 -3.031 -8.530 1.00 82.38 93 GLN A CA 1
ATOM 739 C C . GLN A 1 93 ? 27.714 -3.896 -7.285 1.00 82.38 93 GLN A C 1
ATOM 741 O O . GLN A 1 93 ? 26.881 -4.746 -6.952 1.00 82.38 93 GLN A O 1
ATOM 746 N N . GLU A 1 94 ? 28.798 -3.635 -6.561 1.00 76.56 94 GLU A N 1
ATOM 747 C CA . GLU A 1 94 ? 29.058 -4.276 -5.278 1.00 76.56 94 GLU A CA 1
ATOM 748 C C . GLU A 1 94 ? 27.949 -3.930 -4.271 1.00 76.56 94 GLU A C 1
ATOM 750 O O . GLU A 1 94 ? 27.393 -2.831 -4.270 1.00 76.56 94 GLU A O 1
ATOM 755 N N . ASN A 1 95 ? 27.634 -4.871 -3.380 1.00 84.38 95 ASN A N 1
ATOM 756 C CA . ASN A 1 95 ? 26.639 -4.726 -2.307 1.00 84.38 95 ASN A CA 1
ATOM 757 C C . ASN A 1 95 ? 25.164 -4.662 -2.742 1.00 84.38 95 ASN A C 1
ATOM 759 O O . ASN A 1 95 ? 24.299 -4.538 -1.875 1.00 84.38 95 ASN A O 1
ATOM 763 N N . VAL A 1 96 ? 24.830 -4.819 -4.031 1.00 86.56 96 VAL A N 1
ATOM 764 C CA . VAL A 1 96 ? 23.423 -4.795 -4.479 1.00 86.56 96 VAL A CA 1
ATOM 765 C C . VAL A 1 96 ? 22.565 -5.860 -3.786 1.00 86.56 96 VAL A C 1
ATOM 767 O O . VAL A 1 96 ? 21.473 -5.555 -3.319 1.00 86.56 96 VAL A O 1
ATOM 770 N N . HIS A 1 97 ? 23.076 -7.083 -3.615 1.00 86.56 97 HIS A N 1
ATOM 771 C CA . HIS A 1 97 ? 22.351 -8.155 -2.920 1.00 86.56 97 HIS A CA 1
ATOM 772 C C . HIS A 1 97 ? 22.143 -7.860 -1.431 1.00 86.56 97 HIS A C 1
ATOM 774 O O . HIS A 1 97 ? 21.088 -8.171 -0.883 1.00 86.56 97 HIS A O 1
ATOM 780 N N . GLN A 1 98 ? 23.116 -7.213 -0.783 1.00 85.81 98 GLN A N 1
ATOM 781 C CA . GLN A 1 98 ? 22.974 -6.771 0.603 1.00 85.81 98 GLN A CA 1
ATOM 782 C C . GLN A 1 98 ? 21.926 -5.659 0.717 1.00 85.81 98 GLN A C 1
ATOM 784 O O . GLN A 1 98 ? 21.092 -5.684 1.618 1.00 85.81 98 GLN A O 1
ATOM 789 N N . TRP A 1 99 ? 21.929 -4.701 -0.214 1.00 86.62 99 TRP A N 1
ATOM 790 C CA . TRP A 1 99 ? 20.912 -3.656 -0.260 1.00 86.62 99 TRP A CA 1
ATOM 791 C C . TRP A 1 99 ? 19.516 -4.236 -0.504 1.00 86.62 99 TRP A C 1
ATOM 793 O O . TRP A 1 99 ? 18.583 -3.853 0.199 1.00 86.62 99 TRP A O 1
ATOM 803 N N . ILE A 1 100 ? 19.374 -5.205 -1.417 1.00 86.94 100 ILE A N 1
ATOM 804 C CA . ILE A 1 100 ? 18.112 -5.924 -1.644 1.00 86.94 100 ILE A CA 1
ATOM 805 C C . ILE A 1 100 ? 17.655 -6.606 -0.344 1.00 86.94 100 ILE A C 1
ATOM 807 O O . ILE A 1 100 ? 16.519 -6.405 0.073 1.00 86.94 100 ILE A O 1
ATOM 811 N N . GLY A 1 101 ? 18.539 -7.335 0.344 1.00 83.12 101 GLY A N 1
ATOM 812 C CA . GLY A 1 101 ? 18.214 -7.994 1.617 1.00 83.12 101 GLY A CA 1
ATOM 813 C C . GLY A 1 101 ? 17.784 -7.040 2.741 1.00 83.12 101 GLY A C 1
ATOM 814 O O . GLY A 1 101 ? 17.023 -7.436 3.615 1.00 83.12 101 GLY A O 1
ATOM 815 N N . ASN A 1 102 ? 18.225 -5.779 2.708 1.00 81.31 102 ASN A N 1
ATOM 816 C CA . ASN A 1 102 ? 17.853 -4.767 3.702 1.00 81.31 102 ASN A CA 1
ATOM 817 C C . ASN A 1 102 ? 16.568 -3.996 3.355 1.00 81.31 102 ASN A C 1
ATOM 819 O O . ASN A 1 102 ? 15.966 -3.395 4.242 1.00 81.31 102 ASN A O 1
ATOM 823 N N . ASN A 1 103 ? 16.179 -3.951 2.078 1.00 81.31 103 ASN A N 1
ATOM 824 C CA . ASN A 1 103 ? 15.067 -3.118 1.596 1.00 81.31 103 ASN A CA 1
ATOM 825 C C . ASN A 1 103 ? 13.832 -3.923 1.180 1.00 81.31 103 ASN A C 1
ATOM 827 O O . ASN A 1 103 ? 12.769 -3.334 0.970 1.00 81.31 103 ASN A O 1
ATOM 831 N N . PHE A 1 104 ? 13.956 -5.246 1.086 1.00 80.69 104 PHE A N 1
ATOM 832 C CA . PHE A 1 104 ? 12.857 -6.161 0.811 1.00 80.69 104 PHE A CA 1
ATOM 833 C C . PHE A 1 104 ? 12.736 -7.202 1.932 1.00 80.69 104 PHE A C 1
ATOM 835 O O . PHE A 1 104 ? 13.754 -7.596 2.504 1.00 80.69 104 PHE A O 1
ATOM 842 N N . PRO A 1 105 ? 11.514 -7.675 2.242 1.00 79.44 105 PRO A N 1
ATOM 843 C CA . PRO A 1 105 ? 11.307 -8.864 3.067 1.00 79.44 105 PRO A CA 1
ATOM 844 C C . PRO A 1 105 ? 12.157 -10.049 2.591 1.00 79.44 105 PRO A C 1
ATOM 846 O O . PRO A 1 105 ? 12.453 -10.161 1.402 1.00 79.44 105 PRO A O 1
ATOM 849 N N . GLU A 1 106 ? 12.550 -10.943 3.501 1.00 73.19 106 GLU A N 1
ATOM 850 C CA . GLU A 1 106 ? 13.480 -12.037 3.184 1.00 73.19 106 GLU A CA 1
ATOM 851 C C . GLU A 1 106 ? 12.985 -12.917 2.022 1.00 73.19 106 GLU A C 1
ATOM 853 O O . GLU A 1 106 ? 13.759 -13.250 1.121 1.00 73.19 106 GLU A O 1
ATOM 858 N N . ASP A 1 107 ? 11.693 -13.243 2.005 1.00 74.06 107 ASP A N 1
ATOM 859 C CA . ASP A 1 107 ? 11.035 -14.003 0.942 1.00 74.06 107 ASP A CA 1
ATOM 860 C C . ASP A 1 107 ? 11.079 -13.275 -0.408 1.00 74.06 107 ASP A C 1
ATOM 862 O O . ASP A 1 107 ? 11.392 -13.884 -1.429 1.00 74.06 107 ASP A O 1
ATOM 866 N N . GLU A 1 108 ? 10.881 -11.959 -0.413 1.00 82.81 108 GLU A N 1
ATOM 867 C CA . GLU A 1 108 ? 10.945 -11.140 -1.628 1.00 82.81 108 GLU A CA 1
ATOM 868 C C . GLU A 1 108 ? 12.379 -10.888 -2.104 1.00 82.81 108 GLU A C 1
ATOM 870 O O . GLU A 1 108 ? 12.634 -10.819 -3.302 1.00 82.81 108 GLU A O 1
ATOM 875 N N . SER A 1 109 ? 13.341 -10.776 -1.188 1.00 86.69 109 SER A N 1
ATOM 876 C CA . SER A 1 109 ? 14.739 -10.470 -1.511 1.00 86.69 109 SER A CA 1
ATOM 877 C C . SER A 1 109 ? 15.385 -11.537 -2.410 1.00 86.69 109 SER A C 1
ATOM 879 O O . SER A 1 109 ? 16.194 -11.218 -3.294 1.00 86.69 109 SER A O 1
ATOM 881 N N . ARG A 1 110 ? 14.988 -12.806 -2.218 1.00 85.06 110 ARG A N 1
ATOM 882 C CA . ARG A 1 110 ? 15.424 -13.951 -3.030 1.00 85.06 110 ARG A CA 1
ATOM 883 C C . ARG A 1 110 ? 14.838 -13.885 -4.432 1.00 85.06 110 ARG A C 1
ATOM 885 O O . ARG A 1 110 ? 15.586 -14.048 -5.393 1.00 85.06 110 ARG A O 1
ATOM 892 N N . ASP A 1 111 ? 13.548 -13.583 -4.545 1.00 88.06 111 ASP A N 1
ATOM 893 C CA . ASP A 1 111 ? 12.865 -13.422 -5.829 1.00 88.06 111 ASP A CA 1
ATOM 894 C C . ASP A 1 111 ? 13.431 -12.239 -6.618 1.00 88.06 111 ASP A C 1
ATOM 896 O O . ASP A 1 111 ? 13.753 -12.384 -7.797 1.00 88.06 111 ASP A O 1
ATOM 900 N N . VAL A 1 112 ? 13.634 -11.093 -5.957 1.00 90.69 112 VAL A N 1
ATOM 901 C CA . VAL A 1 112 ? 14.249 -9.901 -6.558 1.00 90.69 112 VAL A CA 1
ATOM 902 C C . VAL A 1 112 ? 15.627 -10.235 -7.113 1.00 90.69 112 VAL A C 1
ATOM 904 O O . VAL A 1 112 ? 15.888 -9.993 -8.289 1.00 90.69 112 VAL A O 1
ATOM 907 N N . SER A 1 113 ? 16.500 -10.836 -6.302 1.00 89.44 113 SER A N 1
ATOM 908 C CA . SER A 1 113 ? 17.834 -11.221 -6.772 1.00 89.44 113 SER A CA 1
ATOM 909 C C . SER A 1 113 ? 17.755 -12.242 -7.913 1.00 89.44 113 SER A C 1
ATOM 911 O O . SER A 1 113 ? 18.403 -12.061 -8.938 1.00 89.44 113 SER A O 1
ATOM 913 N N . GLY A 1 114 ? 16.931 -13.283 -7.768 1.00 89.50 114 GLY A N 1
ATOM 914 C CA . GLY A 1 114 ? 16.819 -14.377 -8.730 1.00 89.50 114 GLY A CA 1
ATOM 915 C C . GLY A 1 114 ? 16.295 -13.943 -10.098 1.00 89.50 114 GLY A C 1
ATOM 916 O O . GLY A 1 114 ? 16.882 -14.311 -11.113 1.00 89.50 114 GLY A O 1
ATOM 917 N N . ILE A 1 115 ? 15.226 -13.142 -10.141 1.00 92.12 115 ILE A N 1
ATOM 918 C CA . ILE A 1 115 ? 14.636 -12.638 -11.391 1.00 92.12 115 ILE A CA 1
ATOM 919 C C . ILE A 1 115 ? 15.604 -11.679 -12.084 1.00 92.12 115 ILE A C 1
ATOM 921 O O . ILE A 1 115 ? 15.878 -11.817 -13.275 1.00 92.12 115 ILE A O 1
ATOM 925 N N . LEU A 1 116 ? 16.171 -10.724 -11.345 1.00 92.81 116 LEU A N 1
ATOM 926 C CA . LEU A 1 116 ? 17.024 -9.692 -11.933 1.00 92.81 116 LEU A CA 1
ATOM 927 C C . LEU A 1 116 ? 18.374 -10.242 -12.421 1.00 92.81 116 LEU A C 1
ATOM 929 O O . LEU A 1 116 ? 18.920 -9.750 -13.414 1.00 92.81 116 LEU A O 1
ATOM 933 N N . SER A 1 117 ? 18.889 -11.305 -11.795 1.00 88.62 117 SER A N 1
ATOM 934 C CA . SER A 1 117 ? 20.092 -12.012 -12.252 1.00 88.62 117 SER A CA 1
ATOM 935 C C . SER A 1 117 ? 19.929 -12.703 -13.611 1.00 88.62 117 SER A C 1
ATOM 937 O O . SER A 1 117 ? 20.942 -12.985 -14.249 1.00 88.62 117 SER A O 1
ATOM 939 N N . GLN A 1 118 ? 18.701 -12.933 -14.095 1.00 89.12 118 GLN A N 1
ATOM 940 C CA . GLN A 1 118 ? 18.456 -13.518 -15.424 1.00 89.12 118 GLN A CA 1
ATOM 941 C C . GLN A 1 118 ? 18.754 -12.543 -16.574 1.00 89.12 118 GLN A C 1
ATOM 943 O O . GLN A 1 118 ? 18.852 -12.974 -17.719 1.00 89.12 118 GLN A O 1
ATOM 948 N N . ARG A 1 119 ? 18.924 -11.243 -16.281 1.00 85.12 119 ARG A N 1
ATOM 949 C CA . ARG A 1 119 ? 19.261 -10.189 -17.261 1.00 85.12 119 ARG A CA 1
ATOM 950 C C . ARG A 1 119 ? 18.312 -10.117 -18.467 1.00 85.12 119 ARG A C 1
ATOM 952 O O . ARG A 1 119 ? 18.733 -9.792 -19.575 1.00 85.12 119 ARG A O 1
ATOM 959 N N . GLY A 1 120 ? 17.036 -10.422 -18.242 1.00 88.75 120 GLY A N 1
ATOM 960 C CA . GLY A 1 120 ? 15.983 -10.227 -19.235 1.00 88.75 120 GLY A CA 1
ATOM 961 C C . GLY A 1 120 ? 15.641 -8.745 -19.454 1.00 88.75 120 GLY A C 1
ATOM 962 O O . GLY A 1 120 ? 16.162 -7.880 -18.745 1.00 88.75 120 GLY A O 1
ATOM 963 N N . PRO A 1 121 ? 14.751 -8.446 -20.416 1.00 93.44 121 PRO A N 1
ATOM 964 C CA . PRO A 1 121 ? 14.225 -7.103 -20.644 1.00 93.44 121 PRO A CA 1
ATOM 965 C C . PRO A 1 121 ? 13.666 -6.460 -19.369 1.00 93.44 121 PRO A C 1
ATOM 967 O O . PRO A 1 121 ? 13.014 -7.123 -18.560 1.00 93.44 121 PRO A O 1
ATOM 970 N N . ILE A 1 122 ? 13.904 -5.157 -19.194 1.00 93.38 122 ILE A N 1
ATOM 971 C CA . ILE A 1 122 ? 13.513 -4.440 -17.973 1.00 93.38 122 ILE A CA 1
ATOM 972 C C . ILE A 1 122 ? 12.005 -4.475 -17.721 1.00 93.38 122 ILE A C 1
ATOM 974 O O . ILE A 1 122 ? 11.572 -4.667 -16.591 1.00 93.38 122 ILE A O 1
ATOM 978 N N . ASP A 1 123 ? 11.197 -4.328 -18.762 1.00 94.25 123 ASP A N 1
ATOM 979 C CA . ASP A 1 123 ? 9.743 -4.344 -18.661 1.00 94.25 123 ASP A CA 1
ATOM 980 C C . ASP A 1 123 ? 9.219 -5.695 -18.155 1.00 94.25 123 ASP A C 1
ATOM 982 O O . ASP A 1 123 ? 8.399 -5.742 -17.239 1.00 94.25 123 ASP A O 1
ATOM 986 N N . GLU A 1 124 ? 9.752 -6.792 -18.690 1.00 94.69 124 GLU A N 1
ATOM 987 C CA . GLU A 1 124 ? 9.411 -8.158 -18.285 1.00 94.69 124 GLU A CA 1
ATOM 988 C C . GLU A 1 124 ? 9.904 -8.484 -16.870 1.00 94.69 124 GLU A C 1
ATOM 990 O O . GLU A 1 124 ? 9.172 -9.091 -16.081 1.00 94.69 124 GLU A O 1
ATOM 995 N N . ALA A 1 125 ? 11.115 -8.048 -16.516 1.00 94.62 125 ALA A N 1
ATOM 996 C CA . ALA A 1 125 ? 11.683 -8.263 -15.190 1.00 94.62 125 ALA A CA 1
ATOM 997 C C . ALA A 1 125 ? 10.854 -7.563 -14.100 1.00 94.62 125 ALA A C 1
ATOM 999 O O . ALA A 1 125 ? 10.452 -8.195 -13.122 1.00 94.62 125 ALA A O 1
ATOM 1000 N N . ILE A 1 126 ? 10.541 -6.278 -14.289 1.00 94.81 126 ILE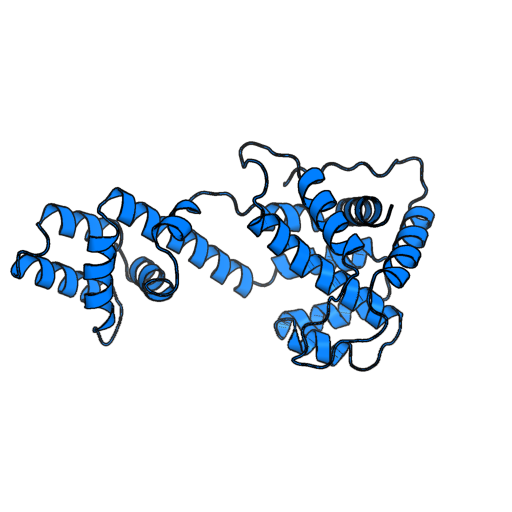 A N 1
ATOM 1001 C CA . ILE A 1 126 ? 9.746 -5.493 -13.336 1.00 94.81 126 ILE A CA 1
ATOM 1002 C C . ILE A 1 126 ? 8.305 -6.020 -13.263 1.00 94.81 126 ILE A C 1
ATOM 1004 O O . ILE A 1 126 ? 7.785 -6.197 -12.162 1.00 94.81 126 ILE A O 1
ATOM 1008 N N . ALA A 1 127 ? 7.675 -6.349 -14.399 1.00 94.06 127 ALA A N 1
ATOM 1009 C CA . ALA A 1 127 ? 6.331 -6.934 -14.417 1.00 94.06 127 ALA A CA 1
ATOM 1010 C C . ALA A 1 127 ? 6.273 -8.273 -13.662 1.00 94.06 127 ALA A C 1
ATOM 1012 O O . ALA A 1 127 ? 5.339 -8.522 -12.898 1.00 94.06 127 ALA A O 1
ATOM 1013 N N . THR A 1 128 ? 7.297 -9.119 -13.815 1.00 93.25 128 THR A N 1
ATOM 1014 C CA . THR A 1 128 ? 7.400 -10.398 -13.095 1.00 93.25 128 THR A CA 1
ATOM 1015 C C . THR A 1 128 ? 7.539 -10.183 -11.588 1.00 93.25 128 THR A C 1
ATOM 1017 O O . THR A 1 128 ? 6.852 -10.847 -10.813 1.00 93.25 128 THR A O 1
ATOM 1020 N N . LEU A 1 129 ? 8.355 -9.217 -11.155 1.00 92.12 129 LEU A N 1
ATOM 1021 C CA . LEU A 1 129 ? 8.492 -8.871 -9.735 1.00 92.12 129 LEU A CA 1
ATOM 1022 C C . LEU A 1 129 ? 7.177 -8.373 -9.132 1.00 92.12 129 LEU A C 1
ATOM 1024 O O . LEU A 1 129 ? 6.773 -8.830 -8.063 1.00 92.12 129 LEU A O 1
ATOM 1028 N N . LEU A 1 130 ? 6.467 -7.497 -9.844 1.00 90.31 130 LEU A N 1
ATOM 1029 C CA . LEU A 1 130 ? 5.150 -7.005 -9.437 1.00 90.31 130 LEU A CA 1
ATOM 1030 C C . LEU A 1 130 ? 4.115 -8.137 -9.363 1.00 90.31 130 LEU A C 1
ATOM 1032 O O . LEU A 1 130 ? 3.315 -8.200 -8.426 1.00 90.31 130 LEU A O 1
ATOM 1036 N N . LYS A 1 131 ? 4.170 -9.085 -10.303 1.00 88.06 131 LYS A N 1
ATOM 1037 C CA . LYS A 1 131 ? 3.320 -10.278 -10.300 1.00 88.06 131 LYS A CA 1
ATOM 1038 C C . LYS A 1 131 ? 3.619 -11.206 -9.119 1.00 88.06 131 LYS A C 1
ATOM 1040 O O . LYS A 1 131 ? 2.675 -11.719 -8.522 1.00 88.06 131 LYS A O 1
ATOM 1045 N N . ASN A 1 132 ? 4.886 -11.401 -8.750 1.00 82.69 132 ASN A N 1
ATOM 1046 C CA . ASN A 1 132 ? 5.276 -12.235 -7.606 1.00 82.69 132 ASN A CA 1
ATOM 1047 C C . ASN A 1 132 ? 4.963 -11.564 -6.263 1.00 82.69 132 ASN A C 1
ATOM 1049 O O . ASN A 1 132 ? 4.493 -12.232 -5.345 1.00 82.69 132 ASN A O 1
ATOM 1053 N N . LYS A 1 133 ? 5.105 -10.236 -6.168 1.00 76.75 133 LYS A N 1
ATOM 1054 C CA . LYS A 1 133 ? 4.671 -9.442 -5.005 1.00 76.75 133 LYS A CA 1
ATOM 1055 C C . LYS A 1 133 ? 3.180 -9.620 -4.697 1.00 76.75 133 LYS A C 1
ATOM 1057 O O . LYS A 1 133 ? 2.771 -9.537 -3.545 1.00 76.75 133 LYS A O 1
ATOM 1062 N N . ARG A 1 134 ? 2.363 -9.900 -5.717 1.00 62.88 134 ARG A N 1
ATOM 1063 C CA . ARG A 1 134 ? 0.944 -10.256 -5.558 1.00 62.88 134 ARG A CA 1
ATOM 1064 C C . ARG A 1 134 ? 0.735 -11.648 -4.954 1.00 62.88 134 ARG A C 1
ATOM 1066 O O . ARG A 1 134 ? -0.333 -11.939 -4.442 1.00 62.88 134 ARG A O 1
ATOM 1073 N N . GLN A 1 135 ? 1.708 -12.545 -5.070 1.00 54.75 135 GLN A N 1
ATOM 1074 C CA . GLN A 1 135 ? 1.576 -13.932 -4.624 1.00 54.75 135 GLN A CA 1
ATOM 1075 C C . GLN A 1 135 ? 2.080 -14.148 -3.189 1.00 54.75 135 GLN A C 1
ATOM 1077 O O . GLN A 1 135 ? 1.853 -15.222 -2.621 1.00 54.75 135 GLN A O 1
ATOM 1082 N N . THR A 1 136 ? 2.701 -13.145 -2.555 1.00 55.78 136 THR A N 1
ATOM 1083 C CA . THR A 1 136 ? 3.110 -13.231 -1.148 1.00 55.78 136 THR A CA 1
ATOM 1084 C C . THR A 1 136 ? 1.904 -13.044 -0.214 1.00 55.78 136 THR A C 1
ATOM 1086 O O . THR A 1 136 ? 1.469 -11.936 0.107 1.00 55.78 136 THR A O 1
ATOM 1089 N N . ARG A 1 137 ? 1.371 -14.177 0.278 1.00 48.97 137 ARG A N 1
ATOM 1090 C CA . ARG A 1 137 ? 0.215 -14.275 1.202 1.00 48.97 137 ARG A CA 1
ATOM 1091 C C . ARG A 1 137 ? 0.267 -13.304 2.391 1.00 48.97 137 ARG A C 1
ATOM 1093 O O . ARG A 1 137 ? -0.774 -12.843 2.850 1.00 48.97 137 ARG A O 1
ATOM 1100 N N . THR A 1 138 ? 1.457 -12.999 2.903 1.00 51.72 138 THR A N 1
ATOM 1101 C CA . THR A 1 138 ? 1.654 -12.173 4.104 1.00 51.72 138 THR A CA 1
ATOM 1102 C C . THR A 1 138 ? 1.364 -10.691 3.847 1.00 51.72 138 THR A C 1
ATOM 1104 O O . THR A 1 138 ? 0.726 -10.031 4.671 1.00 51.72 138 THR A O 1
ATOM 1107 N N . ALA A 1 139 ? 1.774 -10.160 2.690 1.00 52.12 139 ALA A N 1
ATOM 1108 C CA . ALA A 1 139 ? 1.556 -8.758 2.340 1.00 52.12 139 ALA A CA 1
ATOM 1109 C C . ALA A 1 139 ? 0.078 -8.473 2.045 1.00 52.12 139 ALA A C 1
ATOM 1111 O O . ALA A 1 139 ? -0.426 -7.409 2.407 1.00 52.12 139 ALA A O 1
ATOM 1112 N N . ASP A 1 140 ? -0.622 -9.414 1.412 1.00 55.78 140 ASP A N 1
ATOM 1113 C CA . ASP A 1 140 ? -2.065 -9.313 1.170 1.00 55.78 140 ASP A CA 1
ATOM 1114 C C . ASP A 1 140 ? -2.863 -9.415 2.472 1.00 55.78 140 ASP A C 1
ATOM 1116 O O . ASP A 1 140 ? -3.791 -8.637 2.688 1.00 55.78 140 ASP A O 1
ATOM 1120 N N . PHE A 1 141 ? -2.448 -10.291 3.391 1.00 58.44 141 PHE A N 1
ATOM 1121 C CA . PHE A 1 141 ? -3.093 -10.448 4.693 1.00 58.44 141 PHE A CA 1
ATOM 1122 C C . PHE A 1 141 ? -3.008 -9.180 5.555 1.00 58.44 141 PHE A C 1
ATOM 1124 O O . PHE A 1 141 ? -4.026 -8.705 6.059 1.00 58.44 141 PHE A O 1
ATOM 1131 N N . HIS A 1 142 ? -1.822 -8.577 5.699 1.00 65.81 142 HIS A N 1
ATOM 1132 C CA . HIS A 1 142 ? -1.683 -7.323 6.451 1.00 65.81 142 HIS A CA 1
ATOM 1133 C C . HIS A 1 142 ? -2.457 -6.173 5.801 1.00 65.81 142 HIS A C 1
ATOM 1135 O O . HIS A 1 142 ? -3.102 -5.388 6.499 1.00 65.81 142 HIS A O 1
ATOM 1141 N N . ARG A 1 143 ? -2.451 -6.104 4.464 1.00 66.50 143 ARG A N 1
ATOM 1142 C CA . ARG A 1 143 ? -3.210 -5.100 3.712 1.00 66.50 143 ARG A CA 1
ATOM 1143 C C . ARG A 1 143 ? -4.716 -5.277 3.889 1.00 66.50 143 ARG A C 1
ATOM 1145 O O . ARG A 1 143 ? -5.412 -4.271 4.047 1.00 66.50 143 ARG A O 1
ATOM 1152 N N . GLN A 1 144 ? -5.215 -6.507 3.875 1.00 72.31 144 GLN A N 1
ATOM 1153 C CA . GLN A 1 144 ? -6.619 -6.805 4.131 1.00 72.31 144 GLN A CA 1
ATOM 1154 C C . GLN A 1 144 ? -7.012 -6.383 5.551 1.00 72.31 144 GLN A C 1
ATOM 1156 O O . GLN A 1 144 ? -7.982 -5.648 5.723 1.00 72.31 144 GLN A O 1
ATOM 1161 N N . GLN A 1 145 ? -6.204 -6.740 6.551 1.00 82.75 145 GLN A N 1
ATOM 1162 C CA . GLN A 1 145 ? -6.458 -6.363 7.942 1.00 82.75 145 GLN A CA 1
ATOM 1163 C C . GLN A 1 145 ? -6.469 -4.849 8.158 1.00 82.75 145 GLN A C 1
ATOM 1165 O O . GLN A 1 145 ? -7.309 -4.352 8.898 1.00 82.75 145 GLN A O 1
ATOM 1170 N N . GLU A 1 146 ? -5.597 -4.090 7.492 1.00 85.81 146 GLU A N 1
ATOM 1171 C CA . GLU A 1 146 ? -5.658 -2.627 7.560 1.00 85.81 146 GLU A CA 1
ATOM 1172 C C . GLU A 1 146 ? -6.960 -2.081 6.961 1.00 85.81 146 GLU A C 1
ATOM 1174 O O . GLU A 1 146 ? -7.597 -1.214 7.552 1.00 85.81 146 GLU A O 1
ATOM 1179 N N . SER A 1 147 ? -7.378 -2.598 5.802 1.00 82.50 147 SER A N 1
ATOM 1180 C CA . SER A 1 147 ? -8.624 -2.178 5.150 1.00 82.50 147 SER A CA 1
ATOM 1181 C C . SER A 1 147 ? -9.838 -2.439 6.039 1.00 82.50 147 SER A C 1
ATOM 1183 O O . SER A 1 147 ? -10.715 -1.589 6.184 1.00 82.50 147 SER A O 1
ATOM 1185 N N . GLU A 1 148 ? -9.882 -3.612 6.659 1.00 88.06 148 GLU A N 1
ATOM 1186 C CA . GLU A 1 148 ? -10.951 -3.991 7.578 1.00 88.06 148 GLU A CA 1
ATOM 1187 C C . GLU A 1 148 ? -10.873 -3.187 8.883 1.00 88.06 148 GLU A C 1
ATOM 1189 O O . GLU A 1 148 ? -11.902 -2.761 9.403 1.00 88.06 148 GLU A O 1
ATOM 1194 N N . ALA A 1 149 ? -9.671 -2.858 9.369 1.00 93.06 149 ALA A N 1
ATOM 1195 C CA . ALA A 1 149 ? -9.507 -1.957 10.506 1.00 93.06 149 ALA A CA 1
ATOM 1196 C C . ALA A 1 149 ? -10.055 -0.558 10.193 1.00 93.06 149 ALA A C 1
ATOM 1198 O O . ALA A 1 149 ? -10.797 -0.004 11.002 1.00 93.06 149 ALA A O 1
ATOM 1199 N N . ARG A 1 150 ? -9.782 0.001 9.005 1.00 91.69 150 ARG A N 1
ATOM 1200 C CA . ARG A 1 150 ? -10.373 1.282 8.570 1.00 91.69 150 ARG A CA 1
ATOM 1201 C C . ARG A 1 150 ? -11.900 1.226 8.609 1.00 91.69 150 ARG A C 1
ATOM 1203 O O . ARG A 1 150 ? -12.523 2.161 9.105 1.00 91.69 150 ARG A O 1
ATOM 1210 N N . GLN A 1 151 ? -12.503 0.120 8.164 1.00 92.81 151 GLN A N 1
ATOM 1211 C CA . GLN A 1 151 ? -13.956 -0.089 8.250 1.00 92.81 151 GLN A CA 1
ATOM 1212 C C . GLN A 1 151 ? -14.463 -0.161 9.697 1.00 92.81 151 GLN A C 1
ATOM 1214 O O . GLN A 1 151 ? -15.525 0.393 9.988 1.00 92.81 151 GLN A O 1
ATOM 1219 N N . VAL A 1 152 ? -13.714 -0.788 10.611 1.00 96.62 152 VAL A N 1
ATOM 1220 C CA . VAL A 1 152 ? -14.031 -0.787 12.049 1.00 96.62 152 VAL A CA 1
ATOM 1221 C C . VAL A 1 152 ? -14.047 0.646 12.587 1.00 96.62 152 VAL A C 1
ATOM 1223 O O . VAL A 1 152 ? -15.046 1.053 13.178 1.00 96.62 152 VAL A O 1
ATOM 1226 N N . PHE A 1 153 ? -13.005 1.444 12.333 1.00 97.38 153 PHE A N 1
ATOM 1227 C CA . PHE A 1 153 ? -12.951 2.837 12.796 1.00 97.38 153 PHE A CA 1
ATOM 1228 C C . PHE A 1 153 ? -14.035 3.719 12.159 1.00 97.38 153 PHE A C 1
ATOM 1230 O O . PHE A 1 153 ? -14.669 4.495 12.869 1.00 97.38 153 PHE A O 1
ATOM 1237 N N . ALA A 1 154 ? -14.324 3.556 10.866 1.00 96.06 154 ALA A N 1
ATOM 1238 C CA . ALA A 1 154 ? -15.421 4.264 10.204 1.00 96.06 154 ALA A CA 1
ATOM 1239 C C . ALA A 1 154 ? -16.790 3.902 10.801 1.00 96.06 154 ALA A C 1
ATOM 1241 O O . ALA A 1 154 ? -17.616 4.775 11.056 1.00 96.06 154 ALA A O 1
ATOM 1242 N N . SER A 1 155 ? -17.018 2.621 11.100 1.00 97.12 155 SER A N 1
ATOM 1243 C CA . SER A 1 155 ? -18.258 2.165 11.739 1.00 97.12 155 SER A CA 1
ATOM 1244 C C . SER A 1 155 ? -18.402 2.702 13.167 1.00 97.12 155 SER A C 1
ATOM 1246 O O . SER A 1 155 ? -19.509 3.044 13.586 1.00 97.12 155 SER A O 1
ATOM 1248 N N . LEU A 1 156 ? -17.293 2.817 13.907 1.00 98.00 156 LEU A N 1
ATOM 1249 C CA . LEU A 1 156 ? -17.279 3.452 15.226 1.00 98.00 156 LEU A CA 1
ATOM 1250 C C . LEU A 1 156 ? -17.589 4.951 15.137 1.00 98.00 156 LEU A C 1
ATOM 1252 O O . LEU A 1 156 ? -18.416 5.422 15.910 1.00 98.00 156 LEU A O 1
ATOM 1256 N N . LEU A 1 157 ? -17.010 5.680 14.179 1.00 97.69 157 LEU A N 1
ATOM 1257 C CA . LEU A 1 157 ? -17.302 7.107 13.972 1.00 97.69 157 LEU A CA 1
ATOM 1258 C C . LEU A 1 157 ? -18.745 7.369 13.514 1.00 97.69 157 LEU A C 1
ATOM 1260 O O . LEU A 1 157 ? -19.331 8.386 13.866 1.00 97.69 157 LEU A O 1
ATOM 1264 N N . ASN A 1 158 ? -19.358 6.433 12.787 1.00 96.06 158 ASN A N 1
ATOM 1265 C CA . ASN A 1 158 ? -20.790 6.500 12.469 1.00 96.06 158 ASN A CA 1
ATOM 1266 C C . ASN A 1 158 ? -21.685 6.246 13.693 1.00 96.06 158 ASN A C 1
ATOM 1268 O O . ASN A 1 158 ? -22.868 6.578 13.685 1.00 96.06 158 ASN A O 1
ATOM 1272 N N . THR A 1 159 ? -21.135 5.614 14.729 1.00 95.19 159 THR A N 1
ATOM 1273 C CA . THR A 1 159 ? -21.849 5.262 15.959 1.00 95.19 159 THR A CA 1
ATOM 1274 C C . THR A 1 159 ? -21.671 6.325 17.042 1.00 95.19 159 THR A C 1
ATOM 1276 O O . THR A 1 159 ? -22.557 6.514 17.873 1.00 95.19 159 THR A O 1
ATOM 1279 N N . THR A 1 160 ? -20.511 6.984 17.088 1.00 96.75 160 THR A N 1
ATOM 1280 C CA . THR A 1 160 ? -20.128 7.883 18.178 1.00 96.75 160 THR A CA 1
ATOM 1281 C C . THR A 1 160 ? -19.012 8.853 17.780 1.00 96.75 160 THR A C 1
ATOM 1283 O O . THR A 1 160 ? -18.468 8.778 16.686 1.00 96.75 160 THR A O 1
ATOM 1286 N N . SER A 1 161 ? -18.642 9.760 18.685 1.00 97.12 161 SER A N 1
ATOM 1287 C CA . SER A 1 161 ? -17.546 10.710 18.487 1.00 97.12 161 SER A CA 1
ATOM 1288 C C . SER A 1 161 ? -16.162 10.078 18.668 1.00 97.12 161 SER A C 1
ATOM 1290 O O . SER A 1 161 ? -15.987 9.085 19.379 1.00 97.12 161 SER A O 1
ATOM 1292 N N . GLU A 1 162 ? -15.145 10.717 18.087 1.00 97.12 162 GLU A N 1
ATOM 1293 C CA . GLU A 1 162 ? -13.741 10.337 18.275 1.00 97.12 162 GLU A CA 1
ATOM 1294 C C . GLU A 1 162 ? -13.336 10.308 19.760 1.00 97.12 162 GLU A C 1
ATOM 1296 O O . GLU A 1 162 ? -12.631 9.395 20.193 1.00 97.12 162 GLU A O 1
ATOM 1301 N N . ASP A 1 163 ? -13.835 11.247 20.567 1.00 97.88 163 ASP A N 1
ATOM 1302 C CA . ASP A 1 163 ? -13.556 11.302 22.006 1.00 97.88 163 ASP A CA 1
ATOM 1303 C C . ASP A 1 163 ? -14.070 10.063 22.744 1.00 97.88 163 ASP A C 1
ATOM 1305 O O . ASP A 1 163 ? -13.355 9.490 23.567 1.00 97.88 163 ASP A O 1
ATOM 1309 N N . ASN A 1 164 ? -15.264 9.577 22.403 1.00 98.19 164 ASN A N 1
ATOM 1310 C CA . ASN A 1 164 ? -15.794 8.345 22.985 1.00 98.19 164 ASN A CA 1
ATOM 1311 C C . ASN A 1 164 ? -14.971 7.122 22.556 1.00 98.19 164 ASN A C 1
ATOM 1313 O O . ASN A 1 164 ? -14.703 6.239 23.373 1.00 98.19 164 ASN A O 1
ATOM 1317 N N . ILE A 1 165 ? -14.494 7.083 21.308 1.00 98.38 165 ILE A N 1
ATOM 1318 C CA . ILE A 1 165 ? -13.571 6.035 20.843 1.00 98.38 165 ILE A CA 1
ATOM 1319 C C . ILE A 1 165 ? -12.267 6.072 21.648 1.00 98.38 165 ILE A C 1
ATOM 1321 O O . ILE A 1 165 ? -11.787 5.022 22.082 1.00 98.38 165 ILE A O 1
ATOM 1325 N N . LYS A 1 166 ? -11.722 7.265 21.912 1.00 98.06 166 LYS A N 1
ATOM 1326 C CA . LYS A 1 166 ? -10.522 7.450 22.741 1.00 98.06 166 LYS A CA 1
ATOM 1327 C C . LYS A 1 166 ? -10.748 7.017 24.186 1.00 98.06 166 LYS A C 1
ATOM 1329 O O . LYS A 1 166 ? -9.912 6.297 24.728 1.00 98.06 166 LYS A O 1
ATOM 1334 N N . ILE A 1 167 ? -11.871 7.392 24.803 1.00 98.25 167 ILE A N 1
ATOM 1335 C CA . ILE A 1 167 ? -12.236 6.967 26.166 1.00 98.25 167 ILE A CA 1
ATOM 1336 C C . ILE A 1 167 ? -12.277 5.438 26.253 1.00 98.25 167 ILE A C 1
ATOM 1338 O O . ILE A 1 167 ? -11.634 4.852 27.128 1.00 98.25 167 ILE A O 1
ATOM 1342 N N . PHE A 1 168 ? -12.980 4.790 25.320 1.00 98.31 168 PHE A N 1
ATOM 1343 C CA . PHE A 1 168 ? -13.067 3.334 25.262 1.00 98.31 168 PHE A CA 1
ATOM 1344 C C . PHE A 1 168 ? -11.694 2.684 25.061 1.00 98.31 168 PHE A C 1
ATOM 1346 O O . PHE A 1 168 ? -11.302 1.817 25.844 1.00 98.31 168 PHE A O 1
ATOM 1353 N N . GLY A 1 169 ? -10.938 3.110 24.047 1.00 96.75 169 GLY A N 1
ATOM 1354 C CA . GLY A 1 169 ? -9.653 2.496 23.722 1.00 96.75 169 GLY A CA 1
ATOM 1355 C C . GLY A 1 169 ? -8.601 2.691 24.818 1.00 96.75 169 GLY A C 1
ATOM 1356 O O . GLY A 1 169 ? -7.857 1.761 25.123 1.00 96.75 169 GLY A O 1
ATOM 1357 N N . ASN A 1 170 ? -8.602 3.837 25.507 1.00 97.50 170 ASN A N 1
ATOM 1358 C CA . ASN A 1 170 ? -7.742 4.078 26.671 1.00 97.50 170 ASN A CA 1
ATOM 1359 C C . ASN A 1 170 ? -8.109 3.209 27.881 1.00 97.50 170 ASN A C 1
ATOM 1361 O O . ASN A 1 170 ? -7.257 2.917 28.721 1.00 97.50 170 ASN A O 1
ATOM 1365 N N . ALA A 1 171 ? -9.376 2.816 28.016 1.00 96.44 171 ALA A N 1
ATOM 1366 C CA . ALA A 1 171 ? -9.793 1.863 29.037 1.00 96.44 171 ALA A CA 1
ATOM 1367 C C . ALA A 1 171 ? -9.430 0.423 28.636 1.00 96.44 171 ALA A C 1
ATOM 1369 O O . ALA A 1 171 ? -8.939 -0.335 29.472 1.00 96.44 171 ALA A O 1
ATOM 1370 N N . LEU A 1 172 ? -9.596 0.064 27.360 1.00 96.12 172 LEU A N 1
ATOM 1371 C CA . LEU A 1 172 ? -9.244 -1.253 26.827 1.00 96.12 172 LEU A CA 1
ATOM 1372 C C . LEU A 1 172 ? -7.734 -1.523 26.849 1.00 96.12 172 LEU A C 1
ATOM 1374 O O . LEU A 1 172 ? -7.319 -2.642 27.149 1.00 96.12 172 LEU A O 1
ATOM 1378 N N . SER A 1 173 ? -6.899 -0.513 26.593 1.00 92.81 173 SER A N 1
ATOM 1379 C CA . SER A 1 173 ? -5.437 -0.658 26.574 1.00 92.81 173 SER A CA 1
ATOM 1380 C C . SER A 1 173 ? -4.861 -1.136 27.914 1.00 92.81 173 SER A C 1
ATOM 1382 O O . SER A 1 173 ? -3.843 -1.833 27.928 1.00 92.81 173 SER A O 1
ATOM 1384 N N . LYS A 1 174 ? -5.562 -0.843 29.020 1.00 92.00 174 LYS A N 1
ATOM 1385 C CA . LYS A 1 174 ? -5.232 -1.266 30.392 1.00 92.00 174 LYS A CA 1
ATOM 1386 C C . LYS A 1 174 ? -5.524 -2.744 30.666 1.00 92.00 174 LYS A C 1
ATOM 1388 O O . LYS A 1 174 ? -5.062 -3.269 31.675 1.00 92.00 174 LYS A O 1
ATOM 1393 N N . MET A 1 175 ? -6.282 -3.418 29.802 1.00 88.88 175 MET A N 1
ATOM 1394 C CA . MET A 1 175 ? -6.559 -4.847 29.943 1.00 88.88 175 MET A CA 1
ATOM 1395 C C . MET A 1 175 ? -5.323 -5.668 29.557 1.00 88.88 175 MET A C 1
ATOM 1397 O O . MET A 1 175 ? -4.619 -5.351 28.592 1.00 88.88 175 MET A O 1
ATOM 1401 N N . SER A 1 176 ? -5.076 -6.759 30.285 1.00 81.12 176 SER A N 1
ATOM 1402 C CA . SER A 1 176 ? -3.950 -7.674 30.036 1.00 81.12 176 SER A CA 1
ATOM 1403 C C . SER A 1 176 ? -4.015 -8.339 28.658 1.00 81.12 176 SER A C 1
ATOM 1405 O O . SER A 1 176 ? -2.982 -8.606 28.051 1.00 81.12 176 SER A O 1
ATOM 1407 N N . TYR A 1 177 ? -5.222 -8.548 28.133 1.00 83.69 177 TYR A N 1
ATOM 1408 C CA . TYR A 1 177 ? -5.472 -9.087 26.800 1.00 83.69 177 TYR A CA 1
ATOM 1409 C C . TYR A 1 177 ? -6.612 -8.325 26.119 1.00 83.69 177 TYR A C 1
ATOM 1411 O O . TYR A 1 177 ? -7.570 -7.919 26.780 1.00 83.69 177 TYR A O 1
ATOM 1419 N N . LYS A 1 178 ? -6.528 -8.120 24.803 1.00 83.88 178 LYS A N 1
ATOM 1420 C CA . LYS A 1 178 ? -7.532 -7.380 24.028 1.00 83.88 178 LYS A CA 1
ATOM 1421 C C . LYS A 1 178 ? -8.368 -8.354 23.210 1.00 83.88 178 LYS A C 1
ATOM 1423 O O . LYS A 1 178 ? -8.178 -8.524 22.014 1.00 83.88 178 LYS A O 1
ATOM 1428 N N . ALA A 1 179 ? -9.283 -9.006 23.918 1.00 91.19 179 ALA A N 1
ATOM 1429 C CA . ALA A 1 179 ? -10.350 -9.821 23.351 1.00 91.19 179 ALA A CA 1
ATOM 1430 C C . ALA A 1 179 ? -11.704 -9.152 23.545 1.00 91.19 179 ALA A C 1
ATOM 1432 O O . ALA A 1 179 ? -11.880 -8.270 24.393 1.00 91.19 179 ALA A O 1
ATOM 1433 N N . ARG A 1 180 ? -12.694 -9.652 22.814 1.00 93.81 180 ARG A N 1
ATOM 1434 C CA . ARG A 1 180 ? -14.086 -9.238 22.899 1.00 93.81 180 ARG A CA 1
ATOM 1435 C C . ARG A 1 180 ? -14.626 -9.277 24.312 1.00 93.81 180 ARG A C 1
ATOM 1437 O O . ARG A 1 180 ? -15.242 -8.306 24.725 1.00 93.81 180 ARG A O 1
ATOM 1444 N N . ASN A 1 181 ? -14.383 -10.335 25.078 1.00 94.25 181 ASN A N 1
ATOM 1445 C CA . ASN A 1 181 ? -14.909 -10.408 26.446 1.00 94.25 181 ASN A CA 1
ATOM 1446 C C . ASN A 1 181 ? -14.391 -9.256 27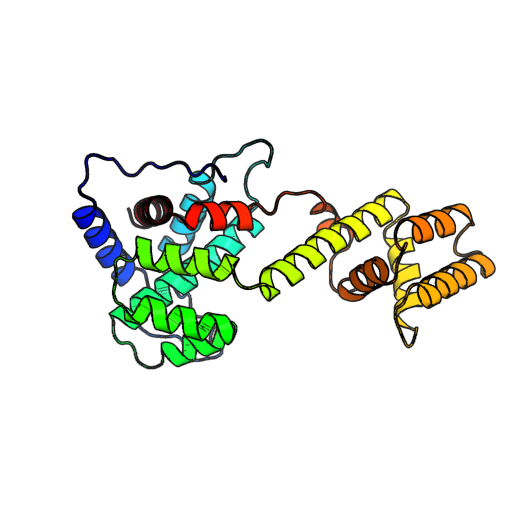.324 1.00 94.25 181 ASN A C 1
ATOM 1448 O O . ASN A 1 181 ? -15.163 -8.655 28.070 1.00 94.25 181 ASN A O 1
ATOM 1452 N N . ASN A 1 182 ? -13.125 -8.872 27.154 1.00 94.56 182 ASN A N 1
ATOM 1453 C CA . ASN A 1 182 ? -12.539 -7.736 27.863 1.00 94.56 182 ASN A CA 1
ATOM 1454 C C . ASN A 1 182 ? -13.071 -6.399 27.330 1.00 94.56 182 ASN A C 1
ATOM 1456 O O . ASN A 1 182 ? -13.353 -5.500 28.119 1.00 94.56 182 ASN A O 1
ATOM 1460 N N . ALA A 1 183 ? -13.294 -6.277 26.019 1.00 96.25 183 ALA A N 1
ATOM 1461 C CA . ALA A 1 183 ? -13.979 -5.123 25.436 1.00 96.25 183 ALA A CA 1
ATOM 1462 C C . ALA A 1 183 ? -15.404 -4.957 25.996 1.00 96.25 183 ALA A C 1
ATOM 1464 O O . ALA A 1 183 ? -15.792 -3.853 26.371 1.00 96.25 183 ALA A O 1
ATOM 1465 N N . LEU A 1 184 ? -16.164 -6.048 26.129 1.00 96.56 184 LEU A N 1
ATOM 1466 C CA . LEU A 1 184 ? -17.502 -6.034 26.726 1.00 96.56 184 LEU A CA 1
ATOM 1467 C C . LEU A 1 184 ? -17.470 -5.611 28.196 1.00 96.56 184 LEU A C 1
ATOM 1469 O O . LEU A 1 184 ? -18.307 -4.809 28.608 1.00 96.56 184 LEU A O 1
ATOM 1473 N N . GLN A 1 185 ? -16.498 -6.109 28.963 1.00 96.31 185 GLN A N 1
ATOM 1474 C CA . GLN A 1 185 ? -16.308 -5.716 30.357 1.00 96.31 185 GLN A CA 1
ATOM 1475 C C . GLN A 1 185 ? -15.967 -4.226 30.482 1.00 96.31 185 GLN A C 1
ATOM 1477 O O . GLN A 1 185 ? -16.526 -3.536 31.330 1.00 96.31 185 GLN A O 1
ATOM 1482 N N . VAL A 1 186 ? -15.091 -3.702 29.619 1.00 97.56 186 VAL A N 1
ATOM 1483 C CA . VAL A 1 186 ? -14.761 -2.270 29.583 1.00 97.56 186 VAL A CA 1
ATOM 1484 C C . VAL A 1 186 ? -15.996 -1.429 29.267 1.00 97.56 186 VAL A C 1
ATOM 1486 O O . VAL A 1 186 ? -16.246 -0.450 29.965 1.00 97.56 186 VAL A O 1
ATOM 1489 N N . LEU A 1 187 ? -16.798 -1.821 28.272 1.00 97.88 187 LEU A N 1
ATOM 1490 C CA . LEU A 1 187 ? -18.040 -1.117 27.938 1.00 97.88 187 LEU A CA 1
ATOM 1491 C C . LEU A 1 187 ? -19.037 -1.129 29.100 1.00 97.88 187 LEU A C 1
ATOM 1493 O O . LEU A 1 187 ? -19.626 -0.093 29.390 1.00 97.88 187 LEU A O 1
ATOM 1497 N N . GLN A 1 188 ? -19.191 -2.265 29.785 1.00 97.50 188 GLN A N 1
ATOM 1498 C CA . GLN A 1 188 ? -20.052 -2.361 30.965 1.00 97.50 188 GLN A CA 1
ATOM 1499 C C . GLN A 1 188 ? -19.556 -1.442 32.087 1.00 97.50 188 GLN A C 1
ATOM 1501 O O . GLN A 1 188 ? -20.324 -0.653 32.618 1.00 97.50 188 GLN A O 1
ATOM 1506 N N . ASN A 1 189 ? -18.252 -1.447 32.373 1.00 97.44 189 ASN A N 1
ATOM 1507 C CA . ASN A 1 189 ? -17.666 -0.577 33.392 1.00 97.44 189 ASN A CA 1
ATOM 1508 C C . ASN A 1 189 ? -17.838 0.918 33.069 1.00 97.44 189 ASN A C 1
ATOM 1510 O O . ASN A 1 189 ? -17.986 1.730 33.980 1.00 97.44 189 ASN A O 1
ATOM 1514 N N . LEU A 1 190 ? -17.775 1.302 31.790 1.00 97.94 190 LEU A N 1
ATOM 1515 C CA . LEU A 1 190 ? -18.025 2.679 31.349 1.00 97.94 190 LEU A CA 1
ATOM 1516 C C . LEU A 1 190 ? -19.509 3.049 31.467 1.00 97.94 190 LEU A C 1
ATOM 1518 O O . LEU A 1 190 ? -19.824 4.194 31.791 1.00 97.94 190 LEU A O 1
ATOM 1522 N N . GLN A 1 191 ? -20.406 2.083 31.261 1.00 97.81 191 GLN A N 1
ATOM 1523 C CA . GLN A 1 191 ? -21.840 2.250 31.476 1.00 97.81 191 GLN A CA 1
ATOM 1524 C C . GLN A 1 191 ? -22.186 2.429 32.952 1.00 97.81 191 GLN A C 1
ATOM 1526 O O . GLN A 1 191 ? -22.874 3.378 33.315 1.00 97.81 191 GLN A O 1
ATOM 1531 N N . ASP A 1 192 ? -21.671 1.550 33.809 1.00 97.31 192 ASP A N 1
ATOM 1532 C CA . ASP A 1 192 ? -21.961 1.543 35.245 1.00 97.31 192 ASP A CA 1
ATOM 1533 C C . ASP A 1 192 ? -21.463 2.827 35.930 1.00 97.31 192 ASP A C 1
ATOM 1535 O O . ASP A 1 192 ? -22.030 3.280 36.921 1.00 97.31 192 ASP A O 1
ATOM 1539 N N . LYS A 1 193 ? -20.424 3.459 35.368 1.00 96.12 193 LYS A N 1
ATOM 1540 C CA . LYS A 1 193 ? -19.899 4.766 35.798 1.00 96.12 193 LYS A CA 1
ATOM 1541 C C . LYS A 1 193 ? -20.661 5.964 35.224 1.00 96.12 193 LYS A C 1
ATOM 1543 O O . LYS A 1 193 ? -20.270 7.099 35.483 1.00 96.12 193 LYS A O 1
ATOM 1548 N N . GLY A 1 194 ? -21.685 5.735 34.404 1.00 95.75 194 GLY A N 1
ATOM 1549 C CA . GLY A 1 194 ? -22.440 6.784 33.719 1.00 95.75 194 GLY A CA 1
ATOM 1550 C C . GLY A 1 194 ? -21.646 7.528 32.642 1.00 95.75 194 GLY A C 1
ATOM 1551 O O . GLY A 1 194 ? -22.075 8.589 32.204 1.00 95.75 194 GLY A O 1
ATOM 1552 N N . THR A 1 195 ? -20.485 7.009 32.220 1.00 97.38 195 THR A N 1
ATOM 1553 C CA . THR A 1 195 ? -19.682 7.625 31.152 1.00 97.38 195 THR A CA 1
ATOM 1554 C C . THR A 1 195 ? -20.321 7.385 29.789 1.00 97.38 195 THR A C 1
ATOM 1556 O O . THR A 1 195 ? -20.390 8.307 28.984 1.00 97.38 195 THR A O 1
ATOM 1559 N N . PHE A 1 196 ? -20.805 6.165 29.538 1.00 98.25 196 PHE A N 1
ATOM 1560 C CA . PHE A 1 196 ? -21.550 5.809 28.330 1.00 98.25 196 PHE A CA 1
ATOM 1561 C C . PHE A 1 196 ? -22.989 5.434 28.675 1.00 98.25 196 PHE A C 1
ATOM 1563 O O . PHE A 1 196 ? -23.239 4.750 29.665 1.00 98.25 196 PHE A O 1
ATOM 1570 N N . ASP A 1 197 ? -23.937 5.826 27.829 1.00 97.44 197 ASP A N 1
ATOM 1571 C CA . ASP A 1 197 ? -25.304 5.324 27.921 1.00 97.44 197 ASP A CA 1
ATOM 1572 C C . ASP A 1 197 ? -25.445 3.926 27.281 1.00 97.44 197 ASP A C 1
ATOM 1574 O O . ASP A 1 197 ? -24.550 3.412 26.599 1.00 97.44 197 ASP A O 1
ATOM 1578 N N . ALA A 1 198 ? -26.596 3.288 27.503 1.00 96.12 198 ALA A N 1
ATOM 1579 C CA . ALA A 1 198 ? -26.875 1.953 26.977 1.00 96.12 198 ALA A CA 1
ATOM 1580 C C . ALA A 1 198 ? -26.877 1.896 25.436 1.00 96.12 198 ALA A C 1
ATOM 1582 O O . ALA A 1 198 ? -26.517 0.866 24.860 1.00 96.12 198 ALA A O 1
ATOM 1583 N N . SER A 1 199 ? -27.264 2.984 24.762 1.00 96.75 199 SER A N 1
ATOM 1584 C CA . SER A 1 199 ? -27.295 3.062 23.298 1.00 96.75 199 SER A CA 1
ATOM 1585 C C . SER A 1 199 ? -25.878 3.057 22.731 1.00 96.75 199 SER A C 1
ATOM 1587 O O . SER A 1 199 ? -25.560 2.270 21.837 1.00 96.75 199 SER A O 1
ATOM 1589 N N . LEU A 1 200 ? -24.994 3.857 23.324 1.00 97.31 200 LEU A N 1
ATOM 1590 C CA . LEU A 1 200 ? -23.590 3.947 22.963 1.00 97.31 200 LEU A CA 1
ATOM 1591 C C . LEU A 1 200 ? -22.870 2.613 23.190 1.00 97.31 200 LEU A C 1
ATOM 1593 O O . LEU A 1 200 ? -22.152 2.137 22.308 1.00 97.31 200 LEU A O 1
ATOM 1597 N N . VAL A 1 201 ? -23.125 1.952 24.323 1.00 97.81 201 VAL A N 1
ATOM 1598 C CA . VAL A 1 201 ? -22.610 0.600 24.591 1.00 97.81 201 VAL A CA 1
ATOM 1599 C C . VAL A 1 201 ? -23.060 -0.388 23.519 1.00 97.81 201 VAL A C 1
ATOM 1601 O O . VAL A 1 201 ? -22.238 -1.136 22.988 1.00 97.81 201 VAL A O 1
ATOM 1604 N N . LEU A 1 202 ? -24.350 -0.399 23.171 1.00 96.69 202 LEU A N 1
ATOM 1605 C CA . LEU A 1 202 ? -24.873 -1.272 22.118 1.00 96.69 202 LEU A CA 1
ATOM 1606 C C . LEU A 1 202 ? -24.244 -0.967 20.756 1.00 96.69 202 LEU A C 1
ATOM 1608 O O . LEU A 1 202 ? -23.951 -1.898 20.006 1.00 96.69 202 LEU A O 1
ATOM 1612 N N . GLY A 1 203 ? -23.996 0.305 20.455 1.00 97.38 203 GLY A N 1
ATOM 1613 C CA . GLY A 1 203 ? -23.279 0.742 19.266 1.00 97.38 203 GLY A CA 1
ATOM 1614 C C . GLY A 1 203 ? -21.880 0.129 19.171 1.00 97.38 203 GLY A C 1
ATOM 1615 O O . GLY A 1 203 ? -21.578 -0.577 18.207 1.00 97.38 203 GLY A O 1
ATOM 1616 N N . PHE A 1 204 ? -21.057 0.293 20.211 1.00 98.00 204 PHE A N 1
ATOM 1617 C CA . PHE A 1 204 ? -19.733 -0.335 20.268 1.00 98.00 204 PHE A CA 1
ATOM 1618 C C . PHE A 1 204 ? -19.806 -1.863 20.150 1.00 98.00 204 PHE A C 1
ATOM 1620 O O . PHE A 1 204 ? -19.021 -2.453 19.411 1.00 98.00 204 PHE A O 1
ATOM 1627 N N . ARG A 1 205 ? -20.763 -2.517 20.827 1.00 97.19 205 ARG A N 1
ATOM 1628 C CA . ARG A 1 205 ? -20.941 -3.983 20.767 1.00 97.19 205 ARG A CA 1
ATOM 1629 C C . ARG A 1 205 ? -21.261 -4.490 19.360 1.00 97.19 205 ARG A C 1
ATOM 1631 O O . ARG A 1 205 ? -20.838 -5.590 19.011 1.00 97.19 205 ARG A O 1
ATOM 1638 N N . LYS A 1 206 ? -22.016 -3.721 18.569 1.00 97.38 206 LYS A N 1
ATOM 1639 C CA . LYS A 1 206 ? -22.348 -4.072 17.178 1.00 97.38 206 LYS A CA 1
ATOM 1640 C C . LYS A 1 206 ? -21.129 -3.998 16.264 1.00 97.38 206 LYS A C 1
ATOM 1642 O O . LYS A 1 206 ? -20.996 -4.841 15.381 1.00 97.38 206 LYS A O 1
ATOM 1647 N N . VAL A 1 207 ? -20.254 -3.015 16.475 1.00 97.25 207 VAL A N 1
ATOM 1648 C CA . VAL A 1 207 ? -19.039 -2.847 15.667 1.00 97.25 207 VAL A CA 1
ATOM 1649 C C . VAL A 1 207 ? -17.949 -3.837 16.095 1.00 97.25 207 VAL A C 1
ATOM 1651 O O . VAL A 1 207 ? -17.405 -4.556 15.263 1.00 97.25 207 VAL A O 1
ATOM 1654 N N . LEU A 1 208 ? -17.678 -3.950 17.397 1.00 97.06 208 LEU A N 1
ATOM 1655 C CA . LEU A 1 208 ? -16.673 -4.846 17.986 1.00 97.06 208 LEU A CA 1
ATOM 1656 C C . LEU A 1 208 ? -17.267 -6.234 18.284 1.00 97.06 208 LEU A C 1
ATOM 1658 O O . LEU A 1 208 ? -17.302 -6.712 19.422 1.00 97.06 208 LEU A O 1
ATOM 1662 N N . LYS A 1 209 ? -17.811 -6.861 17.240 1.00 94.56 209 LYS A N 1
ATOM 1663 C CA . LYS A 1 209 ? -18.673 -8.046 17.345 1.00 94.56 209 LYS A CA 1
ATOM 1664 C C . LYS A 1 209 ? -17.938 -9.367 17.584 1.00 94.56 209 LYS A C 1
ATOM 1666 O O . LYS A 1 209 ? -18.585 -10.300 18.055 1.00 94.56 209 LYS A O 1
ATOM 1671 N N . SER A 1 210 ? -16.635 -9.460 17.325 1.00 96.19 210 SER A N 1
ATOM 1672 C CA . SER A 1 210 ? -15.813 -10.651 17.590 1.00 96.19 210 SER A CA 1
ATOM 1673 C C . SER A 1 210 ? -14.409 -10.277 18.095 1.00 96.19 210 SER A C 1
ATOM 1675 O O . SER A 1 210 ? -14.043 -9.101 18.123 1.00 96.19 210 SER A O 1
ATOM 1677 N N . ASP A 1 211 ? -13.615 -11.273 18.507 1.00 94.69 211 ASP A N 1
ATOM 1678 C CA . ASP A 1 211 ? -12.195 -11.065 18.843 1.00 94.69 211 ASP A CA 1
ATOM 1679 C C . ASP A 1 211 ? -11.406 -10.501 17.655 1.00 94.69 211 ASP A C 1
ATOM 1681 O O . ASP A 1 211 ? -10.433 -9.777 17.847 1.00 94.69 211 ASP A O 1
ATOM 1685 N N . TYR A 1 212 ? -11.859 -10.783 16.430 1.00 93.69 212 TYR A N 1
ATOM 1686 C CA . TYR A 1 212 ? -11.240 -10.284 15.216 1.00 93.69 212 TYR A CA 1
ATOM 1687 C C . TYR A 1 212 ? -11.326 -8.756 15.110 1.00 93.69 212 TYR A C 1
ATOM 1689 O O . TYR A 1 212 ? -10.290 -8.101 15.024 1.00 93.69 212 TYR A O 1
ATOM 1697 N N . GLU A 1 213 ? -12.522 -8.159 15.197 1.00 96.56 213 GLU A N 1
ATOM 1698 C CA . GLU A 1 213 ? -12.666 -6.697 15.123 1.00 96.56 213 GLU A CA 1
ATOM 1699 C C . GLU A 1 213 ? -12.012 -5.986 16.311 1.00 96.56 213 GLU A C 1
ATOM 1701 O O . GLU A 1 213 ? -11.480 -4.889 16.148 1.00 96.56 213 GLU A O 1
ATOM 1706 N N . VAL A 1 214 ? -11.991 -6.612 17.493 1.00 96.69 214 VAL A N 1
ATOM 1707 C CA . VAL A 1 214 ? -11.248 -6.076 18.644 1.00 96.69 214 VAL A CA 1
ATOM 1708 C C . VAL A 1 214 ? -9.744 -6.098 18.387 1.00 96.69 214 VAL A C 1
ATOM 1710 O O . VAL A 1 214 ? -9.072 -5.113 18.680 1.00 96.69 214 VAL A O 1
ATOM 1713 N N . GLY A 1 215 ? -9.221 -7.170 17.790 1.00 94.06 215 GLY A N 1
ATOM 1714 C CA . GLY A 1 215 ? -7.821 -7.256 17.384 1.00 94.06 215 GLY A CA 1
ATOM 1715 C C . GLY A 1 215 ? -7.449 -6.234 16.306 1.00 94.06 215 GLY A C 1
ATOM 1716 O O . GLY A 1 215 ? -6.369 -5.646 16.367 1.00 94.06 215 GLY A O 1
ATOM 1717 N N . LEU A 1 216 ? -8.345 -5.973 15.347 1.00 93.94 216 LEU A N 1
ATOM 1718 C CA . LEU A 1 216 ? -8.169 -4.902 14.363 1.00 93.94 216 LEU A CA 1
ATOM 1719 C C . LEU A 1 216 ? -8.164 -3.524 15.033 1.00 93.94 216 LEU A C 1
ATOM 1721 O O . LEU A 1 216 ? -7.287 -2.715 14.749 1.00 93.94 216 LEU A O 1
ATOM 1725 N N . PHE A 1 217 ? -9.093 -3.261 15.953 1.00 96.25 217 PHE A N 1
ATOM 1726 C CA . PHE A 1 217 ? -9.122 -2.010 16.707 1.00 96.25 217 PHE A CA 1
ATOM 1727 C C . PHE A 1 217 ? -7.833 -1.804 17.518 1.00 96.25 217 PHE A C 1
ATOM 1729 O O . PHE A 1 217 ? -7.157 -0.793 17.342 1.00 96.25 217 PHE A O 1
ATOM 1736 N N . ASP A 1 218 ? -7.457 -2.775 18.357 1.00 94.75 218 ASP A N 1
ATOM 1737 C CA . ASP A 1 218 ? -6.278 -2.708 19.236 1.00 94.75 218 ASP A CA 1
ATOM 1738 C C . ASP A 1 218 ? -4.980 -2.500 18.452 1.00 94.75 21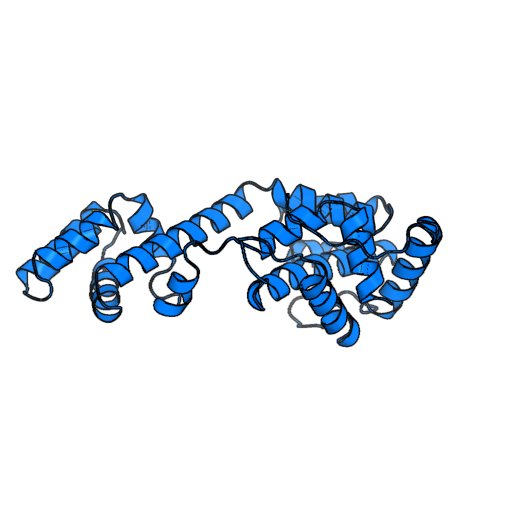8 ASP A C 1
ATOM 1740 O O . ASP A 1 218 ? -4.107 -1.729 18.853 1.00 94.75 218 ASP A O 1
ATOM 1744 N N . ARG A 1 219 ? -4.863 -3.132 17.281 1.00 91.62 219 ARG A N 1
ATOM 1745 C CA . ARG A 1 219 ? -3.657 -3.023 16.463 1.00 91.62 219 ARG A CA 1
ATOM 1746 C C . ARG A 1 219 ? -3.355 -1.592 16.023 1.00 91.62 219 ARG A C 1
ATOM 1748 O O . ARG A 1 219 ? -2.169 -1.252 15.954 1.00 91.62 219 ARG A O 1
ATOM 1755 N N . TYR A 1 220 ? -4.377 -0.798 15.708 1.00 92.00 220 TYR A N 1
ATOM 1756 C CA . TYR A 1 220 ? -4.227 0.541 15.122 1.00 92.00 220 TYR A CA 1
ATOM 1757 C C . TYR A 1 220 ? -4.584 1.676 16.089 1.00 92.00 220 TYR A C 1
ATOM 1759 O O . TYR A 1 220 ? -4.124 2.802 15.899 1.00 92.00 220 TYR A O 1
ATOM 1767 N N . PHE A 1 221 ? -5.353 1.404 17.146 1.00 94.31 221 PHE A N 1
ATOM 1768 C CA . PHE A 1 221 ? -5.710 2.407 18.144 1.00 94.31 221 PHE A CA 1
ATOM 1769 C C . PHE A 1 221 ? -4.457 3.023 18.790 1.00 94.31 221 PHE A C 1
ATOM 1771 O O . PHE A 1 221 ? -3.542 2.319 19.216 1.00 94.31 221 PHE A O 1
ATOM 1778 N N . GLY A 1 222 ? -4.399 4.358 18.830 1.00 90.00 222 GLY A N 1
ATOM 1779 C CA . GLY A 1 222 ? -3.247 5.114 19.339 1.00 90.00 222 GLY A CA 1
ATOM 1780 C C . GLY A 1 222 ? -2.048 5.206 18.384 1.00 90.00 222 GLY A C 1
ATOM 1781 O O . GLY A 1 222 ? -1.072 5.869 18.722 1.00 90.00 222 GLY A O 1
ATOM 1782 N N . LYS A 1 223 ? -2.108 4.574 17.203 1.00 90.12 223 LYS A N 1
ATOM 1783 C CA . LYS A 1 223 ? -1.054 4.628 16.168 1.00 90.12 223 LYS A CA 1
ATOM 1784 C C . LYS A 1 223 ? -1.463 5.402 14.917 1.00 90.12 223 LYS A C 1
ATOM 1786 O O . LYS A 1 223 ? -0.620 5.666 14.067 1.00 90.12 223 LYS A O 1
ATOM 1791 N N . VAL A 1 224 ? -2.746 5.721 14.785 1.00 87.94 224 VAL A N 1
ATOM 1792 C CA . VAL A 1 224 ? -3.318 6.400 13.620 1.00 87.94 224 VAL A CA 1
ATOM 1793 C C . VAL A 1 224 ? -4.154 7.593 14.065 1.00 87.94 224 VAL A C 1
ATOM 1795 O O . VAL A 1 224 ? -4.742 7.572 15.150 1.00 87.94 224 VAL A O 1
ATOM 1798 N N . ASP A 1 225 ? -4.248 8.604 13.205 1.00 93.75 225 ASP A N 1
ATOM 1799 C CA . ASP A 1 225 ? -5.301 9.612 13.307 1.00 93.75 225 ASP A CA 1
ATOM 1800 C C . ASP A 1 225 ? -6.640 8.959 12.939 1.00 93.75 225 ASP A C 1
ATOM 1802 O O . ASP A 1 225 ? -6.809 8.483 11.816 1.00 93.75 225 ASP A O 1
ATOM 1806 N N . ILE A 1 226 ? -7.570 8.867 13.894 1.00 91.75 226 ILE A N 1
ATOM 1807 C CA . ILE A 1 226 ? -8.785 8.046 13.758 1.00 91.75 226 ILE A CA 1
ATOM 1808 C C . ILE A 1 226 ? -9.635 8.519 12.578 1.00 91.75 226 ILE A C 1
ATOM 1810 O O . ILE A 1 226 ? -10.071 7.701 11.766 1.00 91.75 226 ILE A O 1
ATOM 1814 N N . THR A 1 227 ? -9.841 9.830 12.473 1.00 90.50 227 THR A N 1
ATOM 1815 C CA . THR A 1 227 ? -10.698 10.439 11.454 1.00 90.50 227 THR A CA 1
ATOM 1816 C C . THR A 1 227 ? -10.100 10.264 10.057 1.00 90.50 227 THR A C 1
ATOM 1818 O O . THR A 1 227 ? -10.773 9.762 9.153 1.00 90.50 227 THR A O 1
ATOM 1821 N N . THR A 1 228 ? -8.813 10.570 9.884 1.00 85.50 228 THR A N 1
ATOM 1822 C CA . THR A 1 228 ? -8.110 10.398 8.602 1.00 85.50 228 THR A CA 1
ATOM 1823 C C . THR A 1 228 ? -8.010 8.924 8.208 1.00 85.50 228 THR A C 1
ATOM 1825 O O . THR A 1 228 ? -8.213 8.566 7.046 1.00 85.50 228 THR A O 1
ATOM 1828 N N . PHE A 1 229 ? -7.743 8.035 9.168 1.00 86.38 229 PHE A N 1
ATOM 1829 C CA . PHE A 1 229 ? -7.631 6.600 8.912 1.00 86.38 229 PHE A CA 1
ATOM 1830 C C . PHE A 1 229 ? -8.965 6.001 8.453 1.00 86.38 229 PHE A C 1
ATOM 1832 O O . PHE A 1 229 ? -9.013 5.311 7.427 1.00 86.38 229 PHE A O 1
ATOM 1839 N N . ALA A 1 230 ? -10.049 6.323 9.164 1.00 90.94 230 ALA A N 1
ATOM 1840 C CA . ALA A 1 230 ? -11.408 5.896 8.849 1.00 90.94 230 ALA A CA 1
ATOM 1841 C C . ALA A 1 230 ? -11.914 6.435 7.505 1.00 90.94 230 ALA A C 1
ATOM 1843 O O . ALA A 1 230 ? -12.630 5.724 6.803 1.00 90.94 230 ALA A O 1
ATOM 1844 N N . ALA A 1 231 ? -11.504 7.640 7.097 1.00 82.75 231 ALA A N 1
ATOM 1845 C CA . ALA A 1 231 ? -11.848 8.201 5.787 1.00 82.75 231 ALA A CA 1
ATOM 1846 C C . ALA A 1 231 ? -11.316 7.363 4.603 1.00 82.75 231 ALA A C 1
ATOM 1848 O O . ALA A 1 231 ? -11.760 7.531 3.467 1.00 82.75 231 ALA A O 1
ATOM 1849 N N . GLY A 1 232 ? -10.368 6.451 4.851 1.00 76.38 232 GLY A N 1
ATOM 1850 C CA . GLY A 1 232 ? -9.914 5.455 3.878 1.00 76.38 232 GLY A CA 1
ATOM 1851 C C . GLY A 1 232 ? -10.800 4.206 3.775 1.00 76.38 232 GLY A C 1
ATOM 1852 O O . GLY A 1 232 ? -10.532 3.351 2.936 1.00 76.38 232 GLY A O 1
ATOM 1853 N N . ALA A 1 233 ? -11.830 4.054 4.613 1.00 79.50 233 ALA A N 1
ATOM 1854 C CA . ALA A 1 233 ? -12.714 2.892 4.581 1.00 79.50 233 ALA A CA 1
ATOM 1855 C C . ALA A 1 233 ? -13.518 2.836 3.276 1.00 79.50 233 ALA A C 1
ATOM 1857 O O . ALA A 1 233 ? -14.115 3.821 2.853 1.00 79.50 233 ALA A O 1
ATOM 1858 N N . GLY A 1 234 ? -13.541 1.666 2.634 1.00 63.06 234 GLY A N 1
ATOM 1859 C CA . GLY A 1 234 ? -14.288 1.460 1.389 1.00 63.06 234 GLY A CA 1
ATOM 1860 C C . GLY A 1 234 ? -13.661 2.108 0.150 1.00 63.06 234 GLY A C 1
ATOM 1861 O O . GLY A 1 234 ? -14.139 1.852 -0.953 1.00 63.06 234 GLY A O 1
ATOM 1862 N N . LYS A 1 235 ? -12.570 2.878 0.290 1.00 64.44 235 LYS A N 1
ATOM 1863 C CA . LYS A 1 235 ? -11.767 3.281 -0.866 1.00 64.44 235 LYS A CA 1
ATOM 1864 C C . LYS A 1 235 ? -11.118 2.036 -1.454 1.00 64.44 235 LYS A C 1
ATOM 1866 O O . LYS A 1 235 ? -10.489 1.253 -0.739 1.00 64.44 235 LYS A O 1
ATOM 1871 N N . ALA A 1 236 ? -11.282 1.841 -2.759 1.00 61.59 236 ALA A N 1
ATOM 1872 C CA . ALA A 1 236 ? -10.479 0.858 -3.460 1.00 61.59 236 ALA A CA 1
ATOM 1873 C C . ALA A 1 236 ? -9.004 1.205 -3.242 1.00 61.59 236 ALA A C 1
ATOM 1875 O O . ALA A 1 236 ? -8.623 2.365 -3.366 1.00 61.59 236 ALA A O 1
ATOM 1876 N N . LYS A 1 237 ? -8.191 0.199 -2.920 1.00 71.69 237 LYS A N 1
ATOM 1877 C CA . LYS A 1 237 ? -6.734 0.327 -2.869 1.00 71.69 237 LYS A CA 1
ATOM 1878 C C . LYS A 1 237 ? -6.214 0.546 -4.284 1.00 71.69 237 LYS A C 1
ATOM 1880 O O . LYS A 1 237 ? -5.983 -0.413 -5.028 1.00 71.69 237 LYS A O 1
ATOM 1885 N N . LEU A 1 238 ? -6.207 1.809 -4.703 1.00 73.88 238 LEU A N 1
ATOM 1886 C CA . LEU A 1 238 ? -5.869 2.196 -6.063 1.00 73.88 238 LEU A CA 1
ATOM 1887 C C . LEU A 1 238 ? -4.400 1.897 -6.336 1.00 73.88 238 LEU A C 1
ATOM 1889 O O . LEU A 1 238 ? -4.111 1.389 -7.413 1.00 73.88 238 LEU A O 1
ATOM 1893 N N . ASP A 1 239 ? -3.520 2.056 -5.345 1.00 75.19 239 ASP A N 1
ATOM 1894 C CA . ASP A 1 239 ? -2.146 1.543 -5.371 1.00 75.19 239 ASP A CA 1
ATOM 1895 C C . ASP A 1 239 ? -2.079 0.079 -5.843 1.00 75.19 23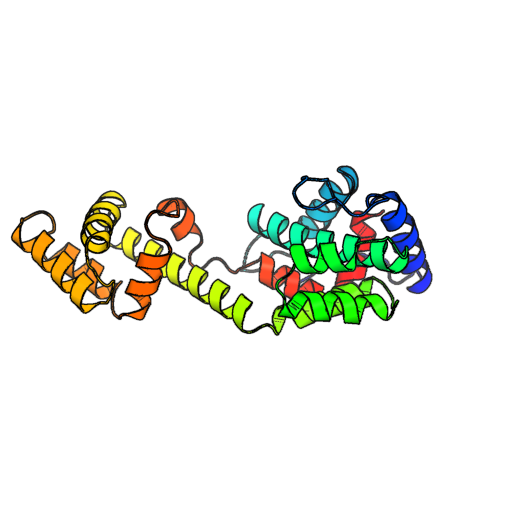9 ASP A C 1
ATOM 1897 O O . ASP A 1 239 ? -1.374 -0.258 -6.790 1.00 75.19 239 ASP A O 1
ATOM 1901 N N . THR A 1 240 ? -2.892 -0.796 -5.255 1.00 77.38 240 THR A N 1
ATOM 1902 C CA . THR A 1 240 ? -2.907 -2.226 -5.563 1.00 77.38 240 THR A CA 1
ATOM 1903 C C . THR A 1 240 ? -3.441 -2.468 -6.969 1.00 77.38 240 THR A C 1
ATOM 1905 O O . THR A 1 240 ? -2.861 -3.252 -7.713 1.00 77.38 240 THR A O 1
ATOM 1908 N N . LYS A 1 241 ? -4.504 -1.766 -7.378 1.00 80.19 241 LYS A N 1
ATOM 1909 C CA . LYS A 1 241 ? -5.042 -1.871 -8.746 1.00 80.19 241 LYS A CA 1
ATOM 1910 C C . LYS A 1 241 ? -4.054 -1.368 -9.799 1.00 80.19 241 LYS A C 1
ATOM 1912 O O . LYS A 1 241 ? -4.007 -1.924 -10.895 1.00 80.19 241 LYS A O 1
ATOM 1917 N N . ILE A 1 242 ? -3.277 -0.338 -9.474 1.00 85.69 242 ILE A N 1
ATOM 1918 C CA . ILE A 1 242 ? -2.203 0.174 -10.324 1.00 85.69 242 ILE A CA 1
ATOM 1919 C C . ILE A 1 242 ? -1.089 -0.869 -10.433 1.00 85.69 242 ILE A C 1
ATOM 1921 O O . ILE A 1 242 ? -0.703 -1.216 -11.544 1.00 85.69 242 ILE A O 1
ATOM 1925 N N . LEU A 1 243 ? -0.617 -1.425 -9.312 1.00 86.75 243 LEU A N 1
ATOM 1926 C CA . LEU A 1 243 ? 0.405 -2.478 -9.309 1.00 86.75 243 LEU A CA 1
ATOM 1927 C C . LEU A 1 243 ? -0.059 -3.736 -10.059 1.00 86.75 243 LEU A C 1
ATOM 1929 O O . LEU A 1 243 ? 0.732 -4.349 -10.767 1.00 86.75 243 LEU A O 1
ATOM 1933 N N . GLU A 1 244 ? -1.340 -4.101 -9.954 1.00 84.56 244 GLU A N 1
ATOM 1934 C CA . GLU A 1 244 ? -1.930 -5.199 -10.727 1.00 84.56 244 GLU A CA 1
ATOM 1935 C C . GLU A 1 244 ? -1.913 -4.923 -12.230 1.00 84.56 244 GLU A C 1
ATOM 1937 O O . GLU A 1 244 ? -1.622 -5.828 -13.010 1.00 84.56 244 GLU A O 1
ATOM 1942 N N . ALA A 1 245 ? -2.217 -3.694 -12.648 1.00 87.88 245 ALA A N 1
ATOM 1943 C CA . ALA A 1 245 ? -2.129 -3.319 -14.052 1.00 87.88 245 ALA A CA 1
ATOM 1944 C C . ALA A 1 245 ? -0.668 -3.313 -14.534 1.00 87.88 245 ALA A C 1
ATOM 1946 O O . ALA A 1 245 ? -0.373 -3.811 -15.618 1.00 87.88 245 ALA A O 1
ATOM 1947 N N . LEU A 1 246 ? 0.262 -2.837 -13.704 1.00 90.62 246 LEU A N 1
ATOM 1948 C CA . LEU A 1 246 ? 1.702 -2.847 -13.975 1.00 90.62 246 LEU A CA 1
ATOM 1949 C C . LEU A 1 246 ? 2.347 -4.241 -13.863 1.00 90.62 246 LEU A C 1
ATOM 1951 O O . LEU A 1 246 ? 3.528 -4.386 -14.152 1.00 90.62 246 LEU A O 1
ATOM 1955 N N . ALA A 1 247 ? 1.604 -5.290 -13.505 1.00 89.44 247 ALA A N 1
ATOM 1956 C CA . ALA A 1 247 ? 2.083 -6.670 -13.627 1.00 89.44 247 ALA A CA 1
ATOM 1957 C C . ALA A 1 247 ? 2.071 -7.184 -15.088 1.00 89.44 247 ALA A C 1
ATOM 1959 O O . ALA A 1 247 ? 2.449 -8.330 -15.340 1.00 89.44 247 ALA A O 1
ATOM 1960 N N . ASP A 1 248 ? 1.640 -6.354 -16.046 1.00 91.06 248 ASP A N 1
ATOM 1961 C CA . ASP A 1 248 ? 1.785 -6.564 -17.489 1.00 91.06 248 ASP A CA 1
ATOM 1962 C C . ASP A 1 248 ? 3.014 -5.806 -18.024 1.00 91.06 248 ASP A C 1
ATOM 1964 O O . ASP A 1 248 ? 3.160 -4.598 -17.816 1.00 91.06 248 ASP A O 1
ATOM 1968 N N . ALA A 1 249 ? 3.887 -6.505 -18.756 1.00 92.25 249 ALA A N 1
ATOM 1969 C CA . ALA A 1 249 ? 5.115 -5.931 -19.304 1.00 92.25 249 ALA A CA 1
ATOM 1970 C C . ALA A 1 249 ? 4.862 -4.751 -20.260 1.00 92.25 249 ALA A C 1
ATOM 1972 O O . ALA A 1 249 ? 5.658 -3.817 -20.298 1.00 92.25 249 ALA A O 1
ATOM 1973 N N . ASN A 1 250 ? 3.756 -4.729 -21.007 1.00 91.56 250 ASN A N 1
ATOM 1974 C CA . ASN A 1 250 ? 3.441 -3.602 -21.888 1.00 91.56 250 ASN A CA 1
ATOM 1975 C C . ASN A 1 250 ? 3.107 -2.335 -21.090 1.00 91.56 250 ASN A C 1
ATOM 1977 O O . ASN A 1 250 ? 3.542 -1.248 -21.468 1.00 91.56 250 ASN A O 1
ATOM 1981 N N . ASN A 1 251 ? 2.414 -2.479 -19.957 1.00 92.94 251 ASN A N 1
ATOM 1982 C CA . ASN A 1 251 ? 2.095 -1.357 -19.073 1.00 92.94 251 ASN A CA 1
ATOM 1983 C C . ASN A 1 251 ? 3.351 -0.835 -18.366 1.00 92.94 251 ASN A C 1
ATOM 1985 O O . ASN A 1 251 ? 3.536 0.376 -18.263 1.00 92.94 251 ASN A O 1
ATOM 1989 N N . VAL A 1 252 ? 4.263 -1.726 -17.956 1.00 94.06 252 VAL A N 1
ATOM 1990 C CA . VAL A 1 252 ? 5.585 -1.312 -17.458 1.00 94.06 252 VAL A CA 1
ATOM 1991 C C . VAL A 1 252 ? 6.365 -0.574 -18.541 1.00 94.06 252 VAL A C 1
ATOM 1993 O O . VAL A 1 252 ? 6.924 0.485 -18.272 1.00 94.06 252 VAL A O 1
ATOM 1996 N N . ARG A 1 253 ? 6.402 -1.091 -19.773 1.00 93.75 253 ARG A N 1
ATOM 1997 C CA . ARG A 1 253 ? 7.114 -0.439 -20.878 1.00 93.75 253 ARG A CA 1
ATOM 1998 C C . ARG A 1 253 ? 6.573 0.964 -21.142 1.00 93.75 253 ARG A C 1
ATOM 2000 O O . ARG A 1 253 ? 7.369 1.884 -21.294 1.00 93.75 253 ARG A O 1
ATOM 2007 N N . ASP A 1 254 ? 5.252 1.136 -21.161 1.00 92.44 254 ASP A N 1
ATOM 2008 C CA . ASP A 1 254 ? 4.606 2.446 -21.304 1.00 92.44 254 ASP A CA 1
ATOM 2009 C C . ASP A 1 254 ? 4.937 3.387 -20.134 1.00 92.44 254 ASP A C 1
ATOM 2011 O O . ASP A 1 254 ? 5.357 4.521 -20.364 1.00 92.44 254 ASP A O 1
ATOM 2015 N N . LEU A 1 255 ? 4.845 2.907 -18.887 1.00 94.56 255 LEU A N 1
ATOM 2016 C CA . LEU A 1 255 ? 5.237 3.665 -17.694 1.00 94.56 255 LEU A CA 1
ATOM 2017 C C . LEU A 1 255 ? 6.684 4.172 -17.791 1.00 94.56 255 LEU A C 1
ATOM 2019 O O . LEU A 1 255 ? 6.969 5.346 -17.537 1.00 94.56 255 LEU A O 1
ATOM 2023 N N . LEU A 1 256 ? 7.610 3.287 -18.162 1.00 93.44 256 LEU A N 1
ATOM 2024 C CA . LEU A 1 256 ? 9.026 3.623 -18.276 1.00 93.44 256 LEU A CA 1
ATOM 2025 C C . LEU A 1 256 ? 9.294 4.559 -19.448 1.00 93.44 256 LEU A C 1
ATOM 2027 O O . LEU A 1 256 ? 10.065 5.502 -19.303 1.00 93.44 256 LEU A O 1
ATOM 2031 N N . TYR A 1 257 ? 8.618 4.358 -20.576 1.00 91.56 257 TYR A N 1
ATOM 2032 C CA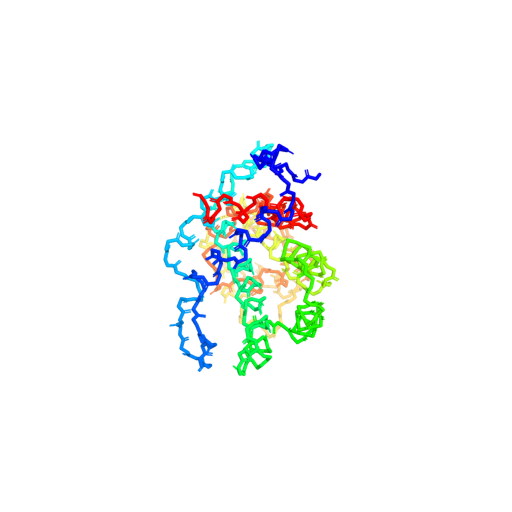 . TYR A 1 257 ? 8.729 5.247 -21.723 1.00 91.56 257 TYR A CA 1
ATOM 2033 C C . TYR A 1 257 ? 8.307 6.678 -21.364 1.00 91.56 257 TYR A C 1
ATOM 2035 O O . TYR A 1 257 ? 9.108 7.591 -21.530 1.00 91.56 257 TYR A O 1
ATOM 2043 N N . ARG A 1 258 ? 7.119 6.869 -20.770 1.00 91.00 258 ARG A N 1
ATOM 2044 C CA . ARG A 1 258 ? 6.618 8.190 -20.332 1.00 91.00 258 ARG A CA 1
ATOM 2045 C C . ARG A 1 258 ? 7.480 8.864 -19.271 1.00 91.00 258 ARG A C 1
ATOM 2047 O O . ARG A 1 258 ? 7.495 10.084 -19.158 1.00 91.00 258 ARG A O 1
ATOM 2054 N N . SER A 1 259 ? 8.116 8.072 -18.411 1.00 91.19 259 SER A N 1
ATOM 2055 C CA . SER A 1 259 ? 8.916 8.617 -17.313 1.00 91.19 259 SER A CA 1
ATOM 2056 C C . SER A 1 259 ? 10.339 8.989 -17.738 1.00 91.19 259 SER A C 1
ATOM 2058 O O . SER A 1 259 ? 10.981 9.792 -17.061 1.00 91.19 259 SER A O 1
ATOM 2060 N N . LEU A 1 260 ? 10.826 8.448 -18.860 1.00 86.88 260 LEU A N 1
ATOM 2061 C CA . LEU A 1 260 ? 12.197 8.635 -19.347 1.00 86.88 260 LEU A CA 1
ATOM 2062 C C . LEU A 1 260 ? 12.297 9.429 -20.661 1.00 86.88 260 LEU A C 1
ATOM 2064 O O . LEU A 1 260 ? 13.414 9.782 -21.050 1.00 86.88 260 LEU A O 1
ATOM 2068 N N . HIS A 1 261 ? 11.170 9.727 -21.311 1.00 75.88 261 HIS A N 1
ATOM 2069 C CA . HIS A 1 261 ? 11.060 10.535 -22.528 1.00 75.88 261 HIS A CA 1
ATOM 2070 C C . HIS A 1 261 ? 9.987 11.605 -22.342 1.00 75.88 261 HIS A C 1
ATOM 2072 O O . HIS A 1 261 ? 10.331 12.790 -22.562 1.00 75.88 261 HIS A O 1
#

Foldseek 3Di:
DFQFDFDPDPPDDPVNLLVLLLVLLLVFADPADDDPPDDDDRGHPLLLVQLLVLLQVRGDDDPLGGDDPVLSVLLSVLLSLLSSLLSCLVVVHPCSLVSLPVPDPPVLSCVSCVLSNVVDGSLLSSLQSLVVVVVPPVVVVVVVLLLVLLVLLLLLVVLDPPVVLLQLLVQQVPDPDQWPVSSLVSLVVCCVVVNDPPSSSVSNCVSRVGRSNSVSPNVCVPPDDSVVSNVCHPRDSVSSSSSVVSSDSSSSSSSSSSSSD

pLDDT: mean 85.7, std 11.67, range [43.5, 98.38]